Protein AF-A0A1L7CRT0-F1 (afdb_monomer)

Mean predicted aligned error: 9.66 Å

Organism: NCBI:txid1437875

InterPro domains:
  IPR012867 Domain of unknown function DUF1648 [PF07853] (14-55)
  IPR043831 Domain of unknown function DUF5808 [PF19124] (164-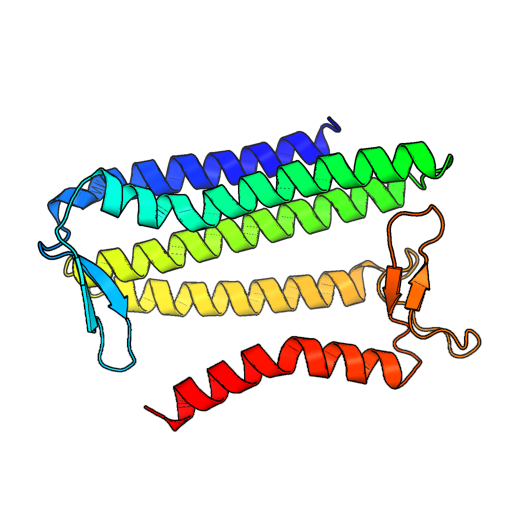187)

Foldseek 3Di:
DPPLLVVLLVLLVVLLVVLLVVQVVCLVLADAQHADDAAPVGGDHTDGRDSCVSSCSLNPLSVVLSVVLVVVVVVLVVQLVVLVFAPVVLLSVVNNLVSVLSSLVSNLSSQLSVLSRVVSSVNPCSVVSNVVSVVVNVVSVVVSVVCLVPVCPPQCQAAADPPDPDQWDAGDGRSGIHGHPVDVVVVVVVCVVCVVVVVVVCCSVPVD

Sequence (208 aa):
MTRAAAGWLAATALVLVATVAFAASYYAAVPDPMPVHWGAGGPDGFQRKTPAGFLGLHALAPGILLVVQAGGAALIRVQARAAGSLDERAHRLYQRALGSFMTGVSLVCALFVHGLSRTAAGDDAALWRVLSSGWFFAAGLVVLLAWLALGFRGTGVVYFDRGDERVLVEHRGGTGVTLNFARPGAWGILAALLAPAALVTLLAVFAG

Solvent-accessible surface area (backbone atoms only — not comparable to full-atom values): 11285 Å² total; per-residue (Å²): 132,54,71,65,56,52,49,34,52,50,50,24,50,48,48,31,52,50,41,35,54,54,50,62,75,49,53,86,55,42,48,77,62,26,71,80,36,73,53,92,94,40,75,75,34,72,41,80,67,43,72,65,61,55,45,44,64,49,30,45,59,25,48,52,49,44,51,52,50,54,50,50,59,49,51,54,51,54,49,41,63,73,58,78,44,61,47,62,66,62,50,51,52,50,53,43,52,54,36,50,47,52,33,50,53,28,50,40,54,39,51,36,53,49,17,55,53,34,38,64,38,71,34,84,69,20,55,60,51,26,55,49,40,52,50,52,44,54,51,51,48,49,50,47,52,47,40,54,58,61,74,24,85,87,76,50,63,56,28,72,43,86,86,55,86,56,41,71,40,73,40,86,41,65,80,48,73,28,44,17,65,59,35,71,65,27,55,51,54,52,49,62,69,46,43,62,62,52,49,53,49,51,48,61,69,73,74,104

pLDDT: mean 77.49, std 14.88, range [40.72, 98.06]

Radius of gyration: 20.4 Å; Cα contacts (8 Å, |Δi|>4): 214; chains: 1; bounding box: 47×36×50 Å

Structure (mmCIF, N/CA/C/O backbone):
data_AF-A0A1L7CRT0-F1
#
_entry.id   AF-A0A1L7CRT0-F1
#
loop_
_atom_site.group_PDB
_atom_site.id
_atom_site.type_symbol
_atom_site.label_atom_id
_atom_site.label_alt_id
_atom_site.label_comp_id
_atom_site.label_asym_id
_atom_site.label_entity_id
_atom_site.label_seq_id
_atom_site.pdbx_PDB_ins_code
_atom_site.Cartn_x
_atom_site.Cartn_y
_atom_site.Cartn_z
_atom_site.occupancy
_atom_site.B_iso_or_equiv
_atom_site.auth_seq_id
_atom_site.auth_comp_id
_atom_site.auth_asym_id
_atom_site.auth_atom_id
_atom_site.pdbx_PDB_model_num
ATOM 1 N N . MET A 1 1 ? -0.901 16.371 17.053 1.00 57.28 1 MET A N 1
ATOM 2 C CA . MET A 1 1 ? -0.832 14.919 16.751 1.00 57.28 1 MET A CA 1
ATOM 3 C C . MET A 1 1 ? -0.335 14.155 17.971 1.00 57.28 1 MET A C 1
ATOM 5 O O . MET A 1 1 ? 0.418 14.713 18.752 1.00 57.28 1 MET A O 1
ATOM 9 N N . THR A 1 2 ? -0.762 12.906 18.170 1.00 68.19 2 THR A N 1
ATOM 10 C CA . THR A 1 2 ? -0.181 12.011 19.180 1.00 68.19 2 THR A CA 1
ATOM 11 C C . THR A 1 2 ? 1.193 11.595 18.668 1.00 68.19 2 THR A C 1
ATOM 13 O O . THR A 1 2 ? 1.347 11.375 17.466 1.00 68.19 2 THR A O 1
ATOM 16 N N . ARG A 1 3 ? 2.190 11.458 19.552 1.00 74.94 3 ARG A N 1
ATOM 17 C CA . ARG A 1 3 ? 3.539 11.005 19.153 1.00 74.94 3 ARG A CA 1
ATOM 18 C C . ARG A 1 3 ? 3.501 9.679 18.383 1.00 74.94 3 ARG A C 1
ATOM 20 O O . ARG A 1 3 ? 4.238 9.504 17.426 1.00 74.94 3 ARG A O 1
ATOM 27 N N . ALA A 1 4 ? 2.577 8.789 18.753 1.00 70.81 4 ALA A N 1
ATOM 28 C CA . ALA A 1 4 ? 2.350 7.529 18.051 1.00 70.81 4 ALA A CA 1
ATOM 29 C C . ALA A 1 4 ? 1.897 7.721 16.591 1.00 70.81 4 ALA A C 1
ATOM 31 O O . ALA A 1 4 ? 2.429 7.044 15.723 1.00 70.81 4 ALA A O 1
ATOM 32 N N . ALA A 1 5 ? 0.979 8.660 16.320 1.00 75.50 5 ALA A N 1
ATOM 33 C CA . ALA A 1 5 ? 0.511 8.933 14.959 1.00 75.50 5 ALA A CA 1
ATOM 34 C C . ALA A 1 5 ? 1.580 9.606 14.098 1.00 75.50 5 ALA A C 1
ATOM 36 O O . ALA A 1 5 ? 1.740 9.285 12.928 1.00 75.50 5 ALA A O 1
ATOM 37 N N . ALA A 1 6 ? 2.359 10.505 14.702 1.00 85.81 6 ALA A N 1
ATOM 38 C CA . ALA A 1 6 ? 3.514 11.094 14.037 1.00 85.81 6 ALA A CA 1
ATOM 39 C C . ALA A 1 6 ? 4.547 10.029 13.637 1.00 85.81 6 ALA A C 1
ATOM 41 O O . ALA A 1 6 ? 5.092 10.103 12.544 1.00 85.81 6 ALA A O 1
ATOM 42 N N . GLY A 1 7 ? 4.772 9.025 14.492 1.00 88.38 7 GLY A N 1
ATOM 43 C CA . GLY A 1 7 ? 5.745 7.964 14.246 1.00 88.38 7 GLY A CA 1
ATOM 44 C C . GLY A 1 7 ? 5.448 7.134 12.997 1.00 88.38 7 GLY A C 1
ATOM 45 O O . GLY A 1 7 ? 6.318 6.999 12.143 1.00 88.38 7 GLY A O 1
ATOM 46 N N . TRP A 1 8 ? 4.230 6.605 12.850 1.00 88.19 8 TRP A N 1
ATOM 47 C CA . TRP A 1 8 ? 3.903 5.782 11.679 1.00 88.19 8 TRP A CA 1
ATOM 48 C C . TRP A 1 8 ? 3.668 6.607 10.401 1.00 88.19 8 TRP A C 1
ATOM 50 O O . TRP A 1 8 ? 3.978 6.129 9.310 1.00 88.19 8 TRP A O 1
ATOM 60 N N . LEU A 1 9 ? 3.236 7.874 10.507 1.00 92.62 9 LEU A N 1
ATOM 61 C CA . LEU A 1 9 ? 3.223 8.794 9.358 1.00 92.62 9 LEU A CA 1
ATOM 62 C C . LEU A 1 9 ? 4.639 9.058 8.858 1.00 92.62 9 LEU A C 1
ATOM 64 O O . LEU A 1 9 ? 4.891 8.972 7.660 1.00 92.62 9 LEU A O 1
ATOM 68 N N . ALA A 1 10 ? 5.568 9.334 9.776 1.00 95.00 10 ALA A N 1
ATOM 69 C CA . ALA A 1 10 ? 6.972 9.512 9.442 1.00 95.00 10 ALA A CA 1
ATOM 70 C C . ALA A 1 10 ? 7.566 8.232 8.840 1.00 95.00 10 ALA A C 1
ATOM 72 O O . ALA A 1 10 ? 8.298 8.314 7.861 1.00 95.00 10 ALA A O 1
ATOM 73 N N . ALA A 1 11 ? 7.208 7.056 9.363 1.00 94.38 11 ALA A N 1
ATOM 74 C CA . ALA A 1 11 ? 7.642 5.782 8.799 1.00 94.38 11 ALA A CA 1
ATOM 75 C C . ALA A 1 11 ? 7.123 5.581 7.365 1.00 94.38 11 ALA A C 1
ATOM 77 O O . ALA A 1 11 ? 7.900 5.244 6.479 1.00 94.38 11 ALA A O 1
ATOM 78 N N . THR A 1 12 ? 5.841 5.852 7.100 1.00 94.94 12 THR A N 1
ATOM 79 C CA . THR A 1 12 ? 5.290 5.763 5.735 1.00 94.94 12 THR A CA 1
ATOM 80 C C . THR A 1 12 ? 5.915 6.807 4.805 1.00 94.94 12 THR A C 1
ATOM 82 O O . THR A 1 12 ? 6.232 6.495 3.661 1.00 94.94 12 THR A O 1
ATOM 85 N N . ALA A 1 13 ? 6.146 8.031 5.285 1.00 97.00 13 ALA A N 1
ATOM 86 C CA . ALA A 1 13 ? 6.837 9.066 4.520 1.00 97.00 13 ALA A CA 1
ATOM 87 C C . ALA A 1 13 ? 8.292 8.674 4.213 1.00 97.00 13 ALA A C 1
ATOM 89 O O . ALA A 1 13 ? 8.780 8.928 3.116 1.00 97.00 13 ALA A O 1
ATOM 90 N N . LEU A 1 14 ? 8.972 8.003 5.145 1.00 97.38 14 LEU A N 1
ATOM 91 C CA . LEU A 1 14 ? 10.304 7.457 4.915 1.00 97.38 14 LEU A CA 1
ATOM 92 C C . LEU A 1 14 ? 10.273 6.349 3.860 1.00 97.38 14 LEU A C 1
ATOM 94 O O . LEU A 1 14 ? 11.127 6.353 2.982 1.00 97.38 14 LEU A O 1
ATOM 98 N N . VAL A 1 15 ? 9.279 5.450 3.895 1.00 95.81 15 VAL A N 1
ATOM 99 C CA . VAL A 1 15 ? 9.073 4.447 2.834 1.00 95.81 15 VAL A CA 1
ATOM 100 C C . VAL A 1 15 ? 8.879 5.137 1.484 1.00 95.81 15 VAL A C 1
ATOM 102 O O . VAL A 1 15 ? 9.540 4.749 0.528 1.00 95.81 15 VAL A O 1
ATOM 105 N N . LEU A 1 16 ? 8.049 6.186 1.414 1.00 97.19 16 LEU A N 1
ATOM 106 C CA . LEU A 1 16 ? 7.830 6.981 0.200 1.00 97.19 16 LEU A CA 1
ATOM 107 C C . LEU A 1 16 ? 9.141 7.575 -0.344 1.00 97.19 16 LEU A C 1
ATOM 109 O O . LEU A 1 16 ? 9.467 7.410 -1.517 1.00 97.19 16 LEU A O 1
ATOM 113 N N . VAL A 1 17 ? 9.912 8.256 0.504 1.00 98.06 17 VAL A N 1
ATOM 114 C CA . VAL A 1 17 ? 11.182 8.870 0.092 1.00 98.06 17 VAL A CA 1
ATOM 115 C C . VAL A 1 17 ? 12.190 7.801 -0.330 1.00 98.06 17 VAL A C 1
ATOM 117 O O . VAL A 1 17 ? 12.826 7.938 -1.373 1.00 98.06 17 VAL A O 1
ATOM 120 N N . ALA A 1 18 ? 12.305 6.719 0.441 1.00 97.06 18 ALA A N 1
ATOM 121 C CA . ALA A 1 18 ? 13.226 5.626 0.159 1.00 97.06 18 ALA A CA 1
ATOM 122 C C . ALA A 1 18 ? 12.881 4.905 -1.149 1.00 97.06 18 ALA A C 1
ATOM 124 O O . ALA A 1 18 ? 13.786 4.635 -1.934 1.00 97.06 18 ALA A O 1
ATOM 125 N N . THR A 1 19 ? 11.598 4.641 -1.427 1.00 95.50 19 THR A N 1
ATOM 126 C CA . THR A 1 19 ? 11.187 3.998 -2.685 1.00 95.50 19 THR A CA 1
ATOM 127 C C . THR A 1 19 ? 11.480 4.888 -3.887 1.00 95.50 19 THR A C 1
ATOM 129 O O . THR A 1 19 ? 12.021 4.411 -4.879 1.00 95.50 19 THR A O 1
ATOM 132 N N . VAL A 1 20 ? 11.228 6.198 -3.795 1.00 97.75 20 VAL A N 1
ATOM 133 C CA . VAL A 1 20 ? 11.499 7.131 -4.897 1.00 97.75 20 VAL A CA 1
ATOM 134 C C . VAL A 1 20 ? 13.003 7.260 -5.137 1.00 97.75 20 VAL A C 1
ATOM 136 O O . VAL A 1 20 ? 13.449 7.193 -6.282 1.00 97.75 20 VAL A O 1
ATOM 139 N N . ALA A 1 21 ? 13.796 7.389 -4.072 1.00 97.62 21 ALA A N 1
ATOM 140 C CA . ALA A 1 21 ? 15.252 7.450 -4.170 1.00 97.62 21 ALA A CA 1
ATOM 141 C C . ALA A 1 21 ? 15.839 6.151 -4.747 1.00 97.62 21 ALA A C 1
ATOM 143 O O . ALA A 1 21 ? 16.691 6.191 -5.636 1.00 97.62 21 ALA A O 1
ATOM 144 N N . PHE A 1 22 ? 15.349 4.996 -4.290 1.00 95.44 22 PHE A N 1
ATOM 145 C CA . PHE A 1 22 ? 15.775 3.705 -4.812 1.00 95.44 22 PHE A CA 1
ATOM 146 C C . PHE A 1 22 ? 15.374 3.537 -6.280 1.00 95.44 22 PHE A C 1
ATOM 148 O O . PHE A 1 22 ? 16.217 3.158 -7.087 1.00 95.44 22 PHE A O 1
ATOM 155 N N . ALA A 1 23 ? 14.150 3.904 -6.667 1.00 95.69 23 ALA A N 1
ATOM 156 C CA . ALA A 1 23 ? 13.721 3.907 -8.065 1.00 95.69 23 ALA A CA 1
ATOM 157 C C . ALA A 1 23 ? 14.663 4.747 -8.942 1.00 95.69 23 ALA A C 1
ATOM 159 O O . ALA A 1 23 ? 15.161 4.273 -9.965 1.00 95.69 23 ALA A O 1
ATOM 160 N N . ALA A 1 24 ? 14.974 5.973 -8.513 1.00 97.19 24 ALA A N 1
ATOM 161 C CA . ALA A 1 24 ? 15.862 6.871 -9.246 1.00 97.19 24 ALA A CA 1
ATOM 162 C C . ALA A 1 24 ? 17.249 6.254 -9.516 1.00 97.19 24 ALA A C 1
ATOM 164 O O . ALA A 1 24 ? 17.820 6.492 -10.580 1.00 97.19 24 ALA A O 1
ATOM 165 N N . SER A 1 25 ? 17.759 5.416 -8.605 1.00 95.81 25 SER A N 1
ATOM 166 C CA . SER A 1 25 ? 19.085 4.790 -8.729 1.00 95.81 25 SER A CA 1
ATOM 167 C C . SER A 1 25 ? 19.223 3.797 -9.890 1.00 95.81 25 SER A C 1
ATOM 169 O O . SER A 1 25 ? 20.336 3.576 -10.360 1.00 95.81 25 SER A O 1
ATOM 171 N N . TYR A 1 26 ? 18.119 3.221 -10.382 1.00 93.94 26 TYR A N 1
ATOM 172 C CA . TYR A 1 26 ? 18.138 2.264 -11.498 1.00 93.94 26 TYR A CA 1
ATOM 173 C C . TYR A 1 26 ? 17.286 2.697 -12.697 1.00 93.94 26 TYR A C 1
ATOM 175 O O . TYR A 1 26 ? 17.113 1.922 -13.636 1.00 93.94 26 TYR A O 1
ATOM 183 N N . TYR A 1 27 ? 16.800 3.942 -12.719 1.00 95.50 27 TYR A N 1
ATOM 184 C CA . TYR A 1 27 ? 15.977 4.481 -13.808 1.00 95.50 27 TYR A CA 1
ATOM 185 C C . TYR A 1 27 ? 16.600 4.285 -15.203 1.00 95.50 27 TYR A C 1
ATOM 187 O O . TYR A 1 27 ? 15.901 3.960 -16.164 1.00 95.50 27 TYR A O 1
ATOM 195 N N . ALA A 1 28 ? 17.922 4.440 -15.319 1.00 95.19 28 ALA A N 1
ATOM 196 C CA . ALA A 1 28 ? 18.635 4.286 -16.586 1.00 95.19 28 ALA A CA 1
ATOM 197 C C . ALA A 1 28 ? 18.540 2.863 -17.169 1.00 95.19 28 ALA A C 1
ATOM 199 O O . ALA A 1 28 ? 18.522 2.717 -18.388 1.00 95.19 28 ALA A O 1
ATOM 200 N N . ALA A 1 29 ? 18.434 1.841 -16.314 1.00 93.06 29 ALA A N 1
ATOM 201 C CA . ALA A 1 29 ? 18.394 0.436 -16.716 1.00 93.06 29 ALA A CA 1
ATOM 202 C C . ALA A 1 29 ? 17.008 -0.024 -17.202 1.00 93.06 29 ALA A C 1
ATOM 204 O O . ALA A 1 29 ? 16.884 -1.096 -17.784 1.00 93.06 29 ALA A O 1
ATOM 205 N N . VAL A 1 30 ? 15.958 0.764 -16.961 1.00 92.38 30 VAL A N 1
ATOM 206 C CA . VAL A 1 30 ? 14.592 0.423 -17.378 1.00 92.38 30 VAL A CA 1
ATOM 207 C C . VAL A 1 30 ? 14.441 0.669 -18.887 1.00 92.38 30 VAL A C 1
ATOM 209 O O . VAL A 1 30 ? 14.875 1.723 -19.364 1.00 92.38 30 VAL A O 1
ATOM 212 N N . PRO A 1 31 ? 13.831 -0.246 -19.659 1.00 93.44 31 PRO A N 1
ATOM 213 C CA . PRO A 1 31 ? 13.653 -0.086 -21.103 1.00 93.44 31 PRO A CA 1
ATOM 214 C C . PRO A 1 31 ? 12.709 1.073 -21.461 1.00 93.44 31 PRO A C 1
ATOM 216 O O . PRO A 1 31 ? 11.909 1.524 -20.642 1.00 93.44 31 PRO A O 1
ATOM 219 N N . ASP A 1 32 ? 12.818 1.565 -22.696 1.00 95.69 32 ASP A N 1
ATOM 220 C CA . ASP A 1 32 ? 11.848 2.474 -23.318 1.00 95.69 32 ASP A CA 1
ATOM 221 C C . ASP A 1 32 ? 11.261 1.782 -24.565 1.00 95.69 32 ASP A C 1
ATOM 223 O O . ASP A 1 32 ? 12.039 1.453 -25.465 1.00 95.69 32 ASP A O 1
ATOM 227 N N . PRO A 1 33 ? 9.941 1.515 -24.632 1.00 95.50 33 PRO A N 1
ATOM 228 C CA . PRO A 1 33 ? 8.916 1.868 -23.649 1.00 95.50 33 PRO A CA 1
ATOM 229 C C . PRO A 1 33 ? 9.014 1.044 -22.358 1.00 95.50 33 PRO A C 1
ATOM 231 O O . PRO A 1 33 ? 9.413 -0.121 -22.365 1.00 95.50 33 PRO A O 1
ATOM 234 N N . MET A 1 34 ? 8.635 1.658 -21.236 1.00 94.44 34 MET A N 1
ATOM 235 C CA . MET A 1 34 ? 8.637 0.993 -19.935 1.00 94.44 34 MET A CA 1
ATOM 236 C C . MET A 1 34 ? 7.302 0.287 -19.678 1.00 94.44 34 MET A C 1
ATOM 238 O O . MET A 1 34 ? 6.246 0.852 -19.991 1.00 94.44 34 MET A O 1
ATOM 242 N N . PRO A 1 35 ? 7.316 -0.917 -19.086 1.00 91.31 35 PRO A N 1
ATOM 243 C CA . PRO A 1 35 ? 6.090 -1.609 -18.727 1.00 91.31 35 PRO A CA 1
ATOM 244 C C . PRO A 1 35 ? 5.382 -0.932 -17.550 1.00 91.31 35 PRO A C 1
ATOM 246 O O . PRO A 1 35 ? 6.009 -0.376 -16.647 1.00 91.31 35 PRO A O 1
ATOM 249 N N . VAL A 1 36 ? 4.054 -0.984 -17.579 1.00 89.62 36 VAL A N 1
ATOM 250 C CA . VAL A 1 36 ? 3.147 -0.446 -16.549 1.00 89.62 36 VAL A CA 1
ATOM 251 C C . VAL A 1 36 ? 2.049 -1.420 -16.155 1.00 89.62 36 VAL A C 1
ATOM 253 O O . VAL A 1 36 ? 1.385 -1.209 -15.142 1.00 89.62 36 VAL A O 1
ATOM 256 N N . HIS A 1 37 ? 1.862 -2.474 -16.944 1.00 84.31 37 HIS A N 1
ATOM 257 C CA . HIS A 1 37 ? 0.920 -3.545 -16.682 1.00 84.31 37 HIS A CA 1
ATOM 258 C C . HIS A 1 37 ? 1.606 -4.889 -16.936 1.00 84.31 37 HIS A C 1
ATOM 260 O O . HIS A 1 37 ? 2.478 -4.998 -17.804 1.00 84.31 37 HIS A O 1
ATOM 266 N N . TRP A 1 38 ? 1.236 -5.876 -16.126 1.00 82.50 38 TRP A N 1
ATOM 267 C CA . TRP A 1 38 ? 1.773 -7.228 -16.170 1.00 82.50 38 TRP A CA 1
ATOM 268 C C . TRP A 1 38 ? 0.610 -8.216 -16.144 1.00 82.50 38 TRP A C 1
ATOM 270 O O . TRP A 1 38 ? -0.130 -8.275 -15.160 1.00 82.50 38 TRP A O 1
ATOM 280 N N . GLY A 1 39 ? 0.475 -8.987 -17.219 1.00 74.38 39 GLY A N 1
ATOM 281 C CA . GLY A 1 39 ? -0.426 -10.129 -17.322 1.00 74.38 39 GLY A CA 1
ATOM 282 C C . GLY A 1 39 ? 0.283 -11.447 -16.995 1.00 74.38 39 GLY A C 1
ATOM 283 O O . GLY A 1 39 ? 1.468 -11.479 -16.656 1.00 74.38 39 GLY A O 1
ATOM 284 N N . ALA A 1 40 ? -0.430 -12.567 -17.130 1.00 74.00 40 ALA A N 1
ATOM 285 C CA . ALA A 1 40 ? 0.114 -13.902 -16.847 1.00 74.00 40 ALA A CA 1
ATOM 286 C C . ALA A 1 40 ? 1.315 -14.276 -17.744 1.00 74.00 40 ALA A C 1
ATOM 288 O O . ALA A 1 40 ? 2.223 -14.975 -17.306 1.00 74.00 40 ALA A O 1
ATOM 289 N N . GLY A 1 41 ? 1.346 -13.767 -18.981 1.00 76.31 41 GLY A N 1
ATOM 290 C CA . GLY A 1 41 ? 2.442 -13.972 -19.936 1.00 76.31 41 GLY A CA 1
ATOM 291 C C . GLY A 1 41 ? 3.624 -13.006 -19.783 1.00 76.31 41 GLY A C 1
ATOM 292 O O . GLY A 1 41 ? 4.529 -13.032 -20.614 1.00 76.31 41 GLY A O 1
ATOM 293 N N . GLY A 1 42 ? 3.620 -12.142 -18.762 1.00 78.62 42 GLY A N 1
ATOM 294 C CA . GLY A 1 42 ? 4.616 -11.086 -18.578 1.00 78.62 42 GLY A CA 1
ATOM 295 C C . GLY A 1 42 ? 4.066 -9.683 -18.867 1.00 78.62 42 GLY A C 1
ATOM 296 O O . GLY A 1 42 ? 2.853 -9.470 -18.818 1.00 78.62 42 GLY A O 1
ATOM 297 N N . PRO A 1 43 ? 4.942 -8.693 -19.115 1.00 84.69 43 PRO A N 1
ATOM 298 C CA . PRO A 1 43 ? 4.513 -7.322 -19.364 1.00 84.69 43 PRO A CA 1
ATOM 299 C C . PRO A 1 43 ? 3.708 -7.210 -20.667 1.00 84.69 43 PRO A C 1
ATOM 301 O O . PRO A 1 43 ? 4.199 -7.572 -21.734 1.00 84.69 43 PRO A O 1
ATOM 304 N N . ASP A 1 44 ? 2.490 -6.683 -20.581 1.00 85.94 44 ASP A N 1
ATOM 305 C CA . ASP A 1 44 ? 1.518 -6.582 -21.684 1.00 85.94 44 ASP A CA 1
ATOM 306 C C . ASP A 1 44 ? 0.968 -5.153 -21.877 1.00 85.94 44 ASP A C 1
ATOM 308 O O . ASP A 1 44 ? 0.278 -4.878 -22.858 1.00 85.94 44 ASP A O 1
ATOM 312 N N . GLY A 1 45 ? 1.320 -4.214 -20.991 1.00 90.06 45 GLY A N 1
ATOM 313 C CA . GLY A 1 45 ? 1.016 -2.790 -21.133 1.00 90.06 45 GLY A CA 1
ATOM 314 C C . GLY A 1 45 ? 2.258 -1.925 -20.962 1.00 90.06 45 GLY A C 1
ATOM 315 O O . GLY A 1 45 ? 3.004 -2.069 -19.991 1.00 90.06 45 GLY A O 1
ATOM 316 N N . PHE A 1 46 ? 2.461 -0.993 -21.894 1.00 94.94 46 PHE A N 1
ATOM 317 C CA . PHE A 1 46 ? 3.678 -0.191 -22.007 1.00 94.94 46 PHE A CA 1
ATOM 318 C C . PHE A 1 46 ? 3.364 1.296 -22.169 1.00 94.94 46 PHE A C 1
ATOM 320 O O . PHE A 1 46 ? 2.357 1.674 -22.767 1.00 94.94 46 PHE A O 1
ATOM 327 N N . GLN A 1 47 ? 4.260 2.150 -21.678 1.00 94.94 47 GLN A N 1
ATOM 328 C CA . GLN A 1 47 ? 4.219 3.593 -21.910 1.00 94.94 47 GLN A CA 1
ATOM 329 C C . GLN A 1 47 ? 5.614 4.148 -22.208 1.00 94.94 47 GLN A C 1
ATOM 331 O O . GLN A 1 47 ? 6.625 3.551 -21.841 1.00 94.94 47 GLN A O 1
ATOM 336 N N . ARG A 1 48 ? 5.681 5.339 -22.813 1.00 97.12 48 ARG A N 1
ATOM 337 C CA . ARG A 1 48 ? 6.948 6.061 -23.006 1.00 97.12 48 ARG A CA 1
ATOM 338 C C . ARG A 1 48 ? 7.661 6.274 -21.667 1.00 97.12 48 ARG A C 1
ATOM 340 O O . ARG A 1 48 ? 7.060 6.798 -20.722 1.00 97.12 48 ARG A O 1
ATOM 347 N N . LYS A 1 49 ? 8.952 5.940 -21.599 1.00 96.00 49 LYS A N 1
ATOM 348 C CA . LYS A 1 49 ? 9.762 6.138 -20.394 1.00 96.00 49 LYS A CA 1
ATOM 349 C C . LYS A 1 49 ? 9.975 7.629 -20.135 1.00 96.00 49 LYS A C 1
ATOM 351 O O . LYS A 1 49 ? 10.506 8.365 -20.961 1.00 96.00 49 LYS A O 1
ATOM 356 N N . THR A 1 50 ? 9.559 8.085 -18.959 1.00 97.56 50 THR A N 1
ATOM 357 C CA . THR A 1 50 ? 9.817 9.449 -18.477 1.00 97.56 50 THR A CA 1
ATOM 358 C C . THR A 1 50 ? 10.153 9.409 -16.988 1.00 97.56 50 THR A C 1
ATOM 360 O O . THR A 1 50 ? 9.624 8.541 -16.285 1.00 97.56 50 THR A O 1
ATOM 363 N N . PRO A 1 51 ? 10.963 10.351 -16.462 1.00 97.31 51 PRO A N 1
ATOM 364 C CA . PRO A 1 51 ? 11.266 10.381 -15.032 1.00 97.31 51 PRO A CA 1
ATOM 365 C C . PRO A 1 51 ? 9.996 10.531 -14.189 1.00 97.31 51 PRO A C 1
ATOM 367 O O . PRO A 1 51 ? 9.813 9.816 -13.210 1.00 97.31 51 PRO A O 1
ATOM 370 N N . ALA A 1 52 ? 9.079 11.407 -14.613 1.00 96.12 52 ALA A N 1
ATOM 371 C CA . ALA A 1 52 ? 7.821 11.647 -13.913 1.00 96.12 52 ALA A CA 1
ATOM 372 C C . ALA A 1 52 ? 6.924 10.401 -13.876 1.00 96.12 52 ALA A C 1
ATOM 374 O O . ALA A 1 52 ? 6.445 10.033 -12.808 1.00 96.12 52 ALA A O 1
ATOM 375 N N . GLY A 1 53 ? 6.731 9.721 -15.013 1.00 94.50 53 GLY A N 1
ATOM 376 C CA . GLY A 1 53 ? 5.913 8.507 -15.063 1.00 94.50 53 GLY A CA 1
ATOM 377 C C . GLY A 1 53 ? 6.513 7.369 -14.237 1.00 94.50 53 GLY A C 1
ATOM 378 O O . GLY A 1 53 ? 5.800 6.683 -13.511 1.00 94.50 53 GLY A O 1
ATOM 379 N N . PHE A 1 54 ? 7.835 7.202 -14.299 1.00 95.94 54 PHE A N 1
ATOM 380 C CA . PHE A 1 54 ? 8.524 6.127 -13.599 1.00 95.94 54 PHE A CA 1
ATOM 381 C C . PHE A 1 54 ? 8.562 6.346 -12.082 1.00 95.94 54 PHE A C 1
ATOM 383 O O . PHE A 1 54 ? 8.192 5.455 -11.318 1.00 95.94 54 PHE A O 1
ATOM 390 N N . LEU A 1 55 ? 8.966 7.535 -11.628 1.00 96.69 55 LEU A N 1
ATOM 391 C CA . LEU A 1 55 ? 8.976 7.862 -10.200 1.00 96.69 55 LEU A CA 1
ATOM 392 C C . LEU A 1 55 ? 7.551 7.942 -9.642 1.00 96.69 55 LEU A C 1
ATOM 394 O O . LEU A 1 55 ? 7.315 7.510 -8.517 1.00 96.69 55 LEU A O 1
ATOM 398 N N . GLY A 1 56 ? 6.594 8.427 -10.440 1.00 94.06 56 GLY A N 1
ATOM 399 C CA . GLY A 1 56 ? 5.175 8.454 -10.091 1.00 94.06 56 GLY A CA 1
ATOM 400 C C . GLY A 1 56 ? 4.609 7.061 -9.822 1.00 94.06 56 GLY A C 1
ATOM 401 O O . GLY A 1 56 ? 3.933 6.873 -8.814 1.00 94.06 56 GLY A O 1
ATOM 402 N N . LEU A 1 57 ? 4.951 6.070 -10.653 1.00 92.31 57 LEU A N 1
ATOM 403 C CA . LEU A 1 57 ? 4.557 4.672 -10.442 1.00 92.31 57 LEU A CA 1
ATOM 404 C C . LEU A 1 57 ? 5.032 4.134 -9.079 1.00 92.31 57 LEU A C 1
ATOM 406 O O . LEU A 1 57 ? 4.268 3.474 -8.379 1.00 92.31 57 LEU A O 1
ATOM 410 N N . HIS A 1 58 ? 6.261 4.463 -8.673 1.00 94.44 58 HIS A N 1
ATOM 411 C CA . HIS A 1 58 ? 6.835 4.032 -7.390 1.00 94.44 58 HIS A CA 1
ATOM 412 C C . HIS A 1 58 ? 6.288 4.829 -6.197 1.00 94.44 58 HIS A C 1
ATOM 414 O O . HIS A 1 58 ? 6.120 4.292 -5.105 1.00 94.44 58 HIS A O 1
ATOM 420 N N . ALA A 1 59 ? 5.964 6.106 -6.401 1.00 96.31 59 ALA A N 1
ATOM 421 C CA . ALA A 1 59 ? 5.401 6.968 -5.369 1.00 96.31 59 ALA A CA 1
ATOM 422 C C . ALA A 1 59 ? 3.913 6.693 -5.091 1.00 96.31 59 ALA A C 1
ATOM 424 O O . ALA A 1 59 ? 3.433 7.021 -4.006 1.00 96.31 59 ALA A O 1
ATOM 425 N N . LEU A 1 60 ? 3.177 6.117 -6.049 1.00 91.06 60 LEU A N 1
ATOM 426 C CA . LEU A 1 60 ? 1.714 6.059 -6.026 1.00 91.06 60 LEU A CA 1
ATOM 427 C C . LEU A 1 60 ? 1.157 5.359 -4.779 1.00 91.06 60 LEU A C 1
ATOM 429 O O . LEU A 1 60 ? 0.421 5.971 -4.007 1.00 91.06 60 LEU A O 1
ATOM 433 N N . ALA A 1 61 ? 1.517 4.093 -4.560 1.00 89.69 61 ALA A N 1
ATOM 434 C CA . ALA A 1 61 ? 1.010 3.313 -3.430 1.00 89.69 61 ALA A CA 1
ATOM 435 C C . ALA A 1 61 ? 1.388 3.915 -2.058 1.00 89.69 61 ALA A C 1
ATOM 437 O O . ALA A 1 61 ? 0.480 4.195 -1.268 1.00 89.69 61 ALA A O 1
ATOM 438 N N . PRO A 1 62 ? 2.674 4.185 -1.750 1.00 93.50 62 PRO A N 1
ATOM 439 C CA . PRO A 1 62 ? 3.044 4.806 -0.479 1.00 93.50 62 PRO A CA 1
ATOM 440 C C . PRO A 1 62 ? 2.465 6.215 -0.310 1.00 93.50 62 PRO A C 1
ATOM 442 O O . PRO A 1 62 ? 2.100 6.588 0.804 1.00 93.50 62 PRO A O 1
ATOM 445 N N . GLY A 1 63 ? 2.329 6.984 -1.394 1.00 94.31 63 GLY A N 1
ATOM 446 C CA . GLY A 1 63 ? 1.724 8.315 -1.383 1.00 94.31 63 GLY A CA 1
ATOM 447 C C . GLY A 1 63 ? 0.236 8.282 -1.030 1.00 94.31 63 GLY A C 1
ATOM 448 O O . GLY A 1 63 ? -0.190 8.988 -0.115 1.00 94.31 63 GLY A O 1
ATOM 449 N N . ILE A 1 64 ? -0.546 7.416 -1.685 1.00 92.56 64 ILE A N 1
ATOM 450 C CA . ILE A 1 64 ? -1.968 7.212 -1.363 1.00 92.56 64 ILE A CA 1
ATOM 451 C C . ILE A 1 64 ? -2.115 6.769 0.092 1.00 92.56 64 ILE A C 1
ATOM 453 O O . ILE A 1 64 ? -2.909 7.345 0.834 1.00 92.56 64 ILE A O 1
ATOM 457 N N . LEU A 1 65 ? -1.329 5.784 0.533 1.00 92.38 65 LEU A N 1
ATOM 458 C CA . LEU A 1 65 ? -1.408 5.278 1.902 1.00 92.38 65 LEU A CA 1
ATOM 459 C C . LEU A 1 65 ? -1.006 6.335 2.933 1.00 92.38 65 LEU A C 1
ATOM 461 O O . LEU A 1 65 ? -1.602 6.385 4.006 1.00 92.38 65 LEU A O 1
ATOM 465 N N . LEU A 1 66 ? -0.038 7.204 2.639 1.00 93.31 66 LEU A N 1
ATOM 466 C CA . LEU A 1 66 ? 0.316 8.320 3.517 1.00 93.31 66 LEU A CA 1
ATOM 467 C C . LEU A 1 66 ? -0.861 9.293 3.683 1.00 93.31 66 LEU A C 1
ATOM 469 O O . LEU A 1 66 ? -1.191 9.669 4.810 1.00 93.31 66 LEU A O 1
ATOM 473 N N . VAL A 1 67 ? -1.525 9.656 2.580 1.00 92.81 67 VAL A N 1
ATOM 474 C CA . VAL A 1 67 ? -2.700 10.544 2.588 1.00 92.81 67 VAL A CA 1
ATOM 475 C C . VAL A 1 67 ? -3.870 9.904 3.332 1.00 92.81 67 VAL A C 1
ATOM 477 O O . VAL A 1 67 ? -4.453 10.536 4.213 1.00 92.81 67 VAL A O 1
ATOM 480 N N . VAL A 1 68 ? -4.188 8.641 3.031 1.00 89.81 68 VAL A N 1
ATOM 481 C CA . VAL A 1 68 ? -5.273 7.898 3.688 1.00 89.81 68 VAL A CA 1
ATOM 482 C C . VAL A 1 68 ? -5.027 7.802 5.186 1.00 89.81 68 VAL A C 1
ATOM 484 O O . VAL A 1 68 ? -5.932 8.079 5.972 1.00 89.81 68 VAL A 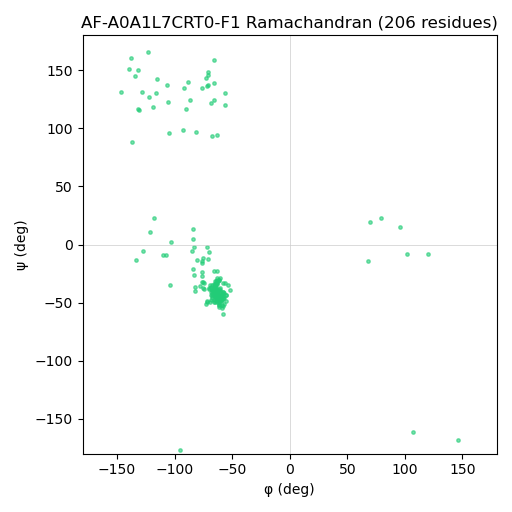O 1
ATOM 487 N N . GLN A 1 69 ? -3.808 7.465 5.611 1.00 89.56 69 GLN A N 1
ATOM 488 C CA . GLN A 1 69 ? -3.525 7.370 7.035 1.00 89.56 69 GLN A CA 1
ATOM 489 C C . GLN A 1 69 ? -3.580 8.741 7.732 1.00 89.56 69 GLN A C 1
ATOM 491 O O . GLN A 1 69 ? -4.107 8.843 8.842 1.00 89.56 69 GLN A O 1
ATOM 496 N N . ALA A 1 70 ? -3.089 9.812 7.096 1.00 89.69 70 ALA A N 1
ATOM 497 C CA . ALA A 1 70 ? -3.199 11.169 7.636 1.00 89.69 70 ALA A CA 1
ATOM 498 C C . ALA A 1 70 ? -4.670 11.592 7.796 1.00 89.69 70 ALA A C 1
ATOM 500 O O . ALA A 1 70 ? -5.060 12.092 8.856 1.00 89.69 70 ALA A O 1
ATOM 501 N N . GLY A 1 71 ? -5.497 11.318 6.782 1.00 85.56 71 GLY A N 1
ATOM 502 C CA . GLY A 1 71 ? -6.942 11.535 6.813 1.00 85.56 71 GLY A CA 1
ATOM 503 C C . GLY A 1 71 ? -7.630 10.722 7.910 1.00 85.56 71 GLY A C 1
ATOM 504 O O . GLY A 1 71 ? -8.381 11.279 8.708 1.00 85.56 71 GLY A O 1
ATOM 505 N N . GLY A 1 72 ? -7.311 9.431 8.031 1.00 83.62 72 GLY A N 1
ATOM 506 C CA . GLY A 1 72 ? -7.830 8.557 9.085 1.00 83.62 72 GLY A CA 1
ATOM 507 C C . GLY A 1 72 ? -7.476 9.053 10.489 1.00 83.62 72 GLY A C 1
ATOM 508 O O . GLY A 1 72 ? -8.344 9.153 11.355 1.00 83.62 72 GLY A O 1
ATOM 509 N N . ALA A 1 73 ? -6.225 9.467 10.716 1.00 82.81 73 ALA A N 1
ATOM 510 C CA . ALA A 1 73 ? -5.817 10.066 11.985 1.00 82.81 73 ALA A CA 1
ATOM 511 C C . ALA A 1 73 ? -6.539 11.386 12.291 1.00 82.81 73 ALA A C 1
ATOM 513 O O . ALA A 1 73 ? -6.770 11.686 13.465 1.00 82.81 73 ALA A O 1
ATOM 514 N N . ALA A 1 74 ? -6.874 12.187 11.276 1.00 83.44 74 ALA A N 1
ATOM 515 C CA . ALA A 1 74 ? -7.651 13.410 11.446 1.00 83.44 74 ALA A CA 1
ATOM 516 C C . ALA A 1 74 ? -9.121 13.105 11.779 1.00 83.44 74 ALA A C 1
ATOM 518 O O . ALA A 1 74 ? -9.637 13.628 12.766 1.00 83.44 74 ALA A O 1
ATOM 519 N N . LEU A 1 75 ? -9.766 12.212 11.025 1.00 80.00 75 LEU A N 1
ATOM 520 C CA . LEU A 1 75 ? -11.162 11.812 11.234 1.00 80.00 75 LEU A CA 1
ATOM 521 C C . LEU A 1 75 ? -11.384 11.212 12.618 1.00 80.00 75 LEU A C 1
ATOM 523 O O . LEU A 1 75 ? -12.276 11.641 13.348 1.00 80.00 75 LEU A O 1
ATOM 527 N N . ILE A 1 76 ? -10.507 10.299 13.030 1.00 76.12 76 ILE A N 1
ATOM 528 C CA . ILE A 1 76 ? -10.603 9.658 14.339 1.00 76.12 76 ILE A CA 1
ATOM 529 C C . ILE A 1 76 ? -10.472 10.692 15.479 1.00 76.12 76 ILE A C 1
ATOM 531 O O . ILE A 1 76 ? -11.110 10.552 16.521 1.00 76.12 76 ILE A O 1
ATOM 535 N N . ARG A 1 77 ? -9.710 11.782 15.292 1.00 74.62 77 ARG A N 1
ATOM 536 C CA . ARG A 1 77 ? -9.666 12.895 16.266 1.00 74.62 77 ARG A CA 1
ATOM 537 C C . ARG A 1 77 ? -10.960 13.696 16.308 1.00 74.62 77 ARG A C 1
ATOM 539 O O . ARG A 1 77 ? -11.336 14.157 17.382 1.00 74.62 77 ARG A O 1
ATOM 546 N N . VAL A 1 78 ? -11.590 13.926 15.160 1.00 77.75 78 VAL A N 1
ATOM 547 C CA . VAL A 1 78 ? -12.861 14.658 15.086 1.00 77.75 78 VAL A CA 1
ATOM 548 C C . VAL A 1 78 ? -13.957 13.856 15.784 1.00 77.75 78 VAL A C 1
ATOM 550 O O . VAL A 1 78 ? -14.632 14.393 16.658 1.00 77.75 78 VAL A O 1
ATOM 553 N N . GLN A 1 79 ? -14.058 12.558 15.489 1.00 72.94 79 GLN A N 1
ATOM 554 C CA . GLN A 1 79 ? -15.019 11.650 16.124 1.00 72.94 79 GLN A CA 1
ATOM 555 C C . GLN A 1 79 ? -14.801 11.552 17.639 1.00 72.94 79 GLN A C 1
ATOM 557 O O . GLN A 1 79 ? -15.742 11.688 18.415 1.00 72.94 79 GLN A O 1
ATOM 562 N N . ALA A 1 80 ? -13.544 11.421 18.069 1.00 68.56 80 ALA A N 1
ATOM 563 C CA . ALA A 1 80 ? -13.165 11.424 19.478 1.00 68.56 80 ALA A CA 1
ATOM 564 C C . ALA A 1 80 ? -13.639 12.663 20.251 1.00 68.56 80 ALA A C 1
ATOM 566 O O . ALA A 1 80 ? -14.100 12.551 21.383 1.00 68.56 80 ALA A O 1
ATOM 567 N N . ARG A 1 81 ? -13.501 13.854 19.654 1.00 71.25 81 ARG A N 1
ATOM 568 C CA . ARG A 1 81 ? -13.945 15.112 20.271 1.00 71.25 81 ARG A CA 1
ATOM 569 C C . ARG A 1 81 ? -15.463 15.171 20.402 1.00 71.25 81 ARG A C 1
ATOM 571 O O . ARG A 1 81 ? -15.951 15.655 21.415 1.00 71.25 81 ARG A O 1
ATOM 578 N N . ALA A 1 82 ? -16.187 14.679 19.398 1.00 73.06 82 ALA A N 1
ATOM 579 C CA . ALA A 1 82 ? -17.646 14.659 19.400 1.00 73.06 82 ALA A CA 1
ATOM 580 C C . ALA A 1 82 ? -18.225 13.677 20.436 1.00 73.06 82 ALA A C 1
ATOM 582 O O . ALA A 1 82 ? -19.252 13.967 21.038 1.00 73.06 82 ALA A O 1
ATOM 583 N N . ALA A 1 83 ? -17.559 12.543 20.676 1.00 67.50 83 ALA A N 1
ATOM 584 C CA . ALA A 1 83 ? -18.037 11.495 21.582 1.00 67.50 83 ALA A CA 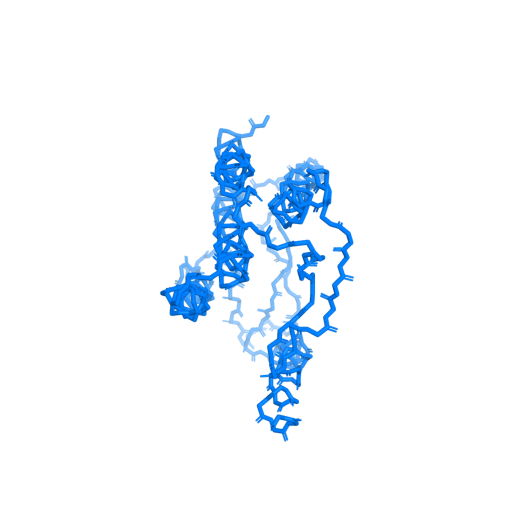1
ATOM 585 C C . ALA A 1 83 ? -17.897 11.824 23.084 1.00 67.50 83 ALA A C 1
ATOM 587 O O . ALA A 1 83 ? -18.418 11.089 23.921 1.00 67.50 83 ALA A O 1
ATOM 588 N N . GLY A 1 84 ? -17.171 12.884 23.459 1.00 65.38 84 GLY A N 1
ATOM 589 C CA . GLY A 1 84 ? -17.046 13.354 24.849 1.00 65.38 84 GLY A CA 1
ATOM 590 C C . GLY A 1 84 ? -16.279 12.435 25.817 1.00 65.38 84 GLY A C 1
ATOM 591 O O . GLY A 1 84 ? -15.873 12.887 26.883 1.00 65.38 84 GLY A O 1
ATOM 592 N N . SER A 1 85 ? -16.018 11.174 25.459 1.00 56.91 85 SER A N 1
ATOM 593 C CA . SER A 1 85 ? -15.148 10.259 26.200 1.00 56.91 85 SER A CA 1
ATOM 594 C C . SER A 1 85 ? -14.420 9.318 25.241 1.00 56.91 85 SER A C 1
ATOM 596 O O . SER A 1 85 ? -15.019 8.718 24.352 1.00 56.91 85 SER A O 1
ATOM 598 N N . LEU A 1 86 ? -13.106 9.202 25.419 1.00 60.41 86 LEU A N 1
ATOM 599 C CA . LEU A 1 86 ? -12.279 8.210 24.746 1.00 60.41 86 LEU A CA 1
ATOM 600 C C . LEU A 1 86 ? -11.696 7.290 25.807 1.00 60.41 86 LEU A C 1
ATOM 602 O O . LEU A 1 86 ? -11.039 7.763 26.736 1.00 60.41 86 LEU A O 1
ATOM 606 N N . ASP A 1 87 ? -11.807 5.980 25.607 1.00 67.56 87 ASP A N 1
ATOM 607 C CA . ASP A 1 87 ? -10.808 5.087 26.184 1.00 67.56 87 ASP A CA 1
ATOM 608 C C . ASP A 1 87 ? -9.481 5.345 25.455 1.00 67.56 87 ASP A C 1
ATOM 610 O O . ASP A 1 87 ? -9.194 4.804 24.380 1.00 67.56 87 ASP A O 1
ATOM 614 N N . GLU A 1 88 ? -8.667 6.235 26.023 1.00 69.56 88 GLU A N 1
ATOM 615 C CA . GLU A 1 88 ? -7.416 6.654 25.406 1.00 69.56 88 GLU A CA 1
ATOM 616 C C . GLU A 1 88 ? -6.443 5.489 25.194 1.00 69.56 88 GLU A C 1
ATOM 618 O O . GLU A 1 88 ? -5.609 5.533 24.283 1.00 69.56 88 GLU A O 1
ATOM 623 N N . ARG A 1 89 ? -6.501 4.450 26.037 1.00 69.62 89 ARG A N 1
ATOM 624 C CA . ARG A 1 89 ? -5.605 3.298 25.927 1.00 69.62 89 ARG A CA 1
ATOM 625 C C . ARG A 1 89 ? -5.996 2.455 24.722 1.00 69.62 89 ARG A C 1
ATOM 627 O O . ARG A 1 89 ? -5.125 2.190 23.890 1.00 69.62 89 ARG A O 1
ATOM 634 N N . ALA A 1 90 ? -7.271 2.090 24.603 1.00 67.69 90 ALA A N 1
ATOM 635 C CA . ALA A 1 90 ? -7.783 1.350 23.452 1.00 67.69 90 ALA A CA 1
ATOM 636 C C . ALA A 1 90 ? -7.549 2.125 22.145 1.00 67.69 90 ALA A C 1
ATOM 638 O O . ALA A 1 90 ? -7.019 1.579 21.176 1.00 67.69 90 ALA A O 1
ATOM 639 N N . HIS A 1 91 ? -7.814 3.432 22.157 1.00 70.81 91 HIS A N 1
ATOM 640 C CA . HIS A 1 91 ? -7.580 4.313 21.018 1.00 70.81 91 HIS A CA 1
ATOM 641 C C . HIS A 1 91 ? -6.108 4.349 20.582 1.00 70.81 91 HIS A C 1
ATOM 643 O O . HIS A 1 91 ? -5.801 4.231 19.396 1.00 70.81 91 HIS A O 1
ATOM 649 N N . ARG A 1 92 ? -5.164 4.494 21.525 1.00 73.06 92 ARG A N 1
ATOM 650 C CA . ARG A 1 92 ? -3.724 4.489 21.212 1.00 73.06 92 ARG A CA 1
ATOM 651 C C . ARG A 1 92 ? -3.267 3.157 20.626 1.00 73.06 92 ARG A C 1
ATOM 653 O O . ARG A 1 92 ? -2.421 3.167 19.735 1.00 73.06 92 ARG A O 1
ATOM 660 N N . LEU A 1 93 ? -3.783 2.037 21.129 1.00 71.56 93 LEU A N 1
ATOM 661 C CA . LEU A 1 93 ? -3.451 0.706 20.619 1.00 71.56 93 LEU A CA 1
ATOM 662 C C . LEU A 1 93 ? -3.986 0.510 19.199 1.00 71.56 93 LEU A C 1
ATOM 664 O O . LEU A 1 93 ? -3.217 0.115 18.328 1.00 71.56 93 LEU A O 1
ATOM 668 N N . TYR A 1 94 ? -5.243 0.883 18.948 1.00 71.31 94 TYR A N 1
ATOM 669 C CA . TYR A 1 94 ? -5.848 0.828 17.617 1.00 71.31 94 TYR A CA 1
ATOM 670 C C . TYR A 1 94 ? -5.081 1.689 16.604 1.00 71.31 94 TYR A C 1
ATOM 672 O O . TYR A 1 94 ? -4.677 1.209 15.551 1.00 71.31 94 TYR A O 1
ATOM 680 N N . GLN A 1 95 ? -4.786 2.941 16.962 1.00 76.81 95 GLN A N 1
ATOM 681 C CA . GLN A 1 95 ? -4.019 3.866 16.122 1.00 76.81 95 GLN A CA 1
ATOM 682 C C . GLN A 1 95 ? -2.609 3.363 15.805 1.00 76.81 95 GLN A C 1
ATOM 684 O O . GLN A 1 95 ? -2.101 3.592 14.711 1.00 76.81 95 GLN A O 1
ATOM 689 N N . ARG A 1 96 ? -1.947 2.709 16.766 1.00 77.94 96 ARG A N 1
ATOM 690 C CA . ARG A 1 96 ? -0.631 2.099 16.542 1.00 77.94 96 ARG A CA 1
ATOM 691 C C . ARG A 1 96 ? -0.742 0.902 15.610 1.00 77.94 96 ARG A C 1
ATOM 693 O O . ARG A 1 96 ? -0.004 0.848 14.640 1.00 77.94 96 ARG A O 1
ATOM 700 N N . ALA A 1 97 ? -1.673 -0.007 15.881 1.00 74.56 97 ALA A N 1
ATOM 701 C CA . ALA A 1 97 ? -1.885 -1.204 15.080 1.00 74.56 97 ALA A CA 1
ATOM 702 C C . ALA A 1 97 ? -2.210 -0.872 1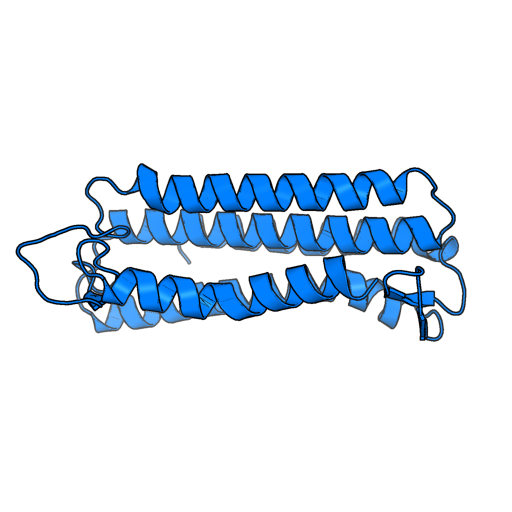3.622 1.00 74.56 97 ALA A C 1
ATOM 704 O O . ALA A 1 97 ? -1.540 -1.356 12.714 1.00 74.56 97 ALA A O 1
ATOM 705 N N . LEU A 1 98 ? -3.198 0.000 13.407 1.00 75.62 98 LEU A N 1
ATOM 706 C CA . LEU A 1 98 ? -3.639 0.396 12.077 1.00 75.62 98 LEU A CA 1
ATOM 707 C C . LEU A 1 98 ? -2.541 1.157 11.323 1.00 75.62 98 LEU A C 1
ATOM 709 O O . LEU A 1 98 ? -2.263 0.840 10.171 1.00 75.62 98 LEU A O 1
ATOM 713 N N . GLY A 1 99 ? -1.869 2.111 11.975 1.00 84.50 99 GLY A N 1
ATOM 714 C CA . GLY A 1 99 ? -0.769 2.854 11.354 1.00 84.50 99 GLY A CA 1
ATOM 715 C C . GLY A 1 99 ? 0.429 1.967 11.000 1.00 84.50 99 GLY A C 1
ATOM 716 O O . GLY A 1 99 ? 0.968 2.048 9.897 1.00 84.50 99 GLY A O 1
ATOM 717 N N . SER A 1 100 ? 0.824 1.060 11.899 1.00 81.69 100 SER A N 1
ATOM 718 C CA . SER A 1 100 ? 1.879 0.077 11.625 1.00 81.69 100 SER A CA 1
ATOM 719 C C . SER A 1 100 ? 1.495 -0.874 10.493 1.00 81.69 100 SER A C 1
ATOM 721 O O . SER A 1 100 ? 2.325 -1.144 9.628 1.00 81.69 100 SER A O 1
ATOM 723 N N . PHE A 1 101 ? 0.243 -1.333 10.454 1.00 80.31 101 PHE A N 1
ATOM 724 C CA . PHE A 1 101 ? -0.264 -2.154 9.360 1.00 80.31 101 PHE A CA 1
ATOM 725 C C . PHE A 1 101 ? -0.158 -1.434 8.020 1.00 80.31 101 PHE A C 1
ATOM 727 O O . PHE A 1 101 ? 0.457 -1.956 7.096 1.00 80.31 101 PHE A O 1
ATOM 734 N N . MET A 1 102 ? -0.711 -0.225 7.917 1.00 84.25 102 MET A N 1
ATOM 735 C CA . MET A 1 102 ? -0.711 0.525 6.662 1.00 84.25 102 MET A CA 1
ATOM 736 C C . MET A 1 102 ? 0.709 0.901 6.214 1.00 84.25 102 MET A C 1
ATOM 738 O O . MET A 1 102 ? 0.993 0.890 5.017 1.00 84.25 102 MET A O 1
ATOM 742 N N . THR A 1 103 ? 1.629 1.132 7.157 1.00 89.38 103 THR A N 1
ATOM 743 C CA . THR A 1 103 ? 3.067 1.262 6.859 1.00 89.38 103 THR A CA 1
ATOM 744 C C . THR A 1 103 ? 3.640 -0.040 6.278 1.00 89.38 103 THR A C 1
ATOM 746 O O . THR A 1 103 ? 4.385 -0.002 5.301 1.00 89.38 103 THR A O 1
ATOM 749 N N . GLY A 1 104 ? 3.276 -1.199 6.834 1.00 84.19 104 GLY A N 1
ATOM 750 C CA . GLY A 1 104 ? 3.679 -2.509 6.315 1.00 84.19 104 GLY A CA 1
ATOM 751 C C . GLY A 1 104 ? 3.142 -2.791 4.909 1.00 84.19 104 GLY A C 1
ATOM 752 O O . GLY A 1 104 ? 3.903 -3.210 4.039 1.00 84.19 104 GLY A O 1
ATOM 753 N N . VAL A 1 105 ? 1.863 -2.490 4.655 1.00 81.75 105 VAL A N 1
ATOM 754 C CA . VAL A 1 105 ? 1.255 -2.579 3.313 1.00 81.75 105 VAL A CA 1
ATOM 755 C C . VAL A 1 105 ? 2.017 -1.697 2.325 1.00 81.75 105 VAL A C 1
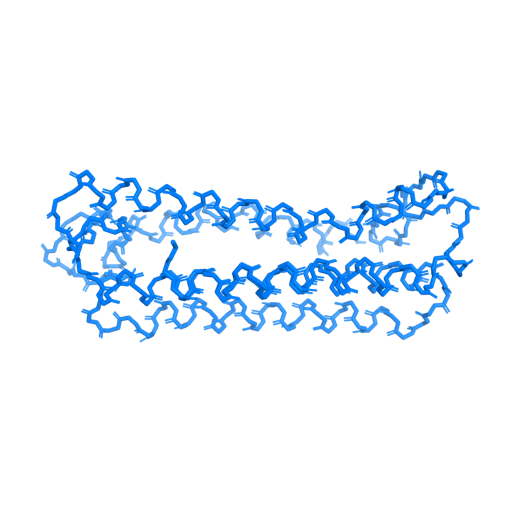ATOM 757 O O . VAL A 1 105 ? 2.368 -2.151 1.242 1.00 81.75 105 VAL A O 1
ATOM 760 N N . SER A 1 106 ? 2.331 -0.462 2.722 1.00 89.75 106 SER A N 1
ATOM 761 C CA . SER A 1 106 ? 3.107 0.483 1.914 1.00 89.75 106 SER A CA 1
ATOM 762 C C . SER A 1 106 ? 4.476 -0.077 1.518 1.00 89.75 106 SER A C 1
ATOM 764 O O . SER A 1 106 ? 4.843 -0.036 0.343 1.00 89.75 106 SER A O 1
ATOM 766 N N . LEU A 1 107 ? 5.199 -0.673 2.473 1.00 88.69 107 LEU A N 1
ATOM 767 C CA . LEU A 1 107 ? 6.491 -1.305 2.213 1.00 88.69 107 LEU A CA 1
ATOM 768 C C . LEU A 1 107 ? 6.366 -2.471 1.227 1.00 88.69 107 LEU A C 1
ATOM 770 O O . LEU A 1 107 ? 7.162 -2.564 0.297 1.00 88.69 107 LEU A O 1
ATOM 774 N N . VAL A 1 108 ? 5.364 -3.337 1.390 1.00 82.75 108 VAL A N 1
ATOM 775 C CA . VAL A 1 108 ? 5.146 -4.445 0.452 1.00 82.75 108 VAL A CA 1
ATOM 776 C C . VAL A 1 108 ? 4.827 -3.927 -0.941 1.00 82.75 108 VAL A C 1
ATOM 778 O O . VAL A 1 108 ? 5.446 -4.383 -1.898 1.00 82.75 108 VAL A O 1
ATOM 781 N N . CYS A 1 109 ? 3.885 -2.992 -1.077 1.00 85.88 109 CYS A N 1
ATOM 782 C CA . CYS A 1 109 ? 3.533 -2.443 -2.383 1.00 85.88 109 CYS A CA 1
ATOM 783 C C . CYS A 1 109 ? 4.759 -1.821 -3.067 1.00 85.88 109 CYS A C 1
ATOM 785 O O . CYS A 1 109 ? 4.969 -2.049 -4.256 1.00 85.88 109 CYS A O 1
ATOM 787 N N . ALA A 1 110 ? 5.602 -1.101 -2.318 1.00 90.38 110 ALA A N 1
ATOM 788 C CA . ALA A 1 110 ? 6.853 -0.558 -2.836 1.00 90.38 110 ALA A CA 1
ATOM 789 C C . ALA A 1 110 ? 7.808 -1.668 -3.312 1.00 90.38 110 ALA A C 1
ATOM 791 O O . ALA A 1 110 ? 8.296 -1.615 -4.440 1.00 90.38 110 ALA A O 1
ATOM 792 N N . LEU A 1 111 ? 8.041 -2.704 -2.497 1.00 86.12 111 LEU A N 1
ATOM 793 C CA . LEU A 1 111 ? 8.893 -3.845 -2.863 1.00 86.12 111 LEU A CA 1
ATOM 794 C C . LEU A 1 111 ? 8.372 -4.589 -4.100 1.00 86.12 111 LEU A C 1
ATOM 796 O O . LEU A 1 111 ? 9.161 -4.962 -4.968 1.00 86.12 111 LEU A O 1
ATOM 800 N N . PHE A 1 112 ? 7.056 -4.759 -4.199 1.00 83.25 112 PHE A N 1
ATOM 801 C CA . PHE A 1 112 ? 6.395 -5.390 -5.334 1.00 83.25 112 PHE A CA 1
ATOM 802 C C . PHE A 1 112 ? 6.638 -4.606 -6.632 1.00 83.25 112 PHE A C 1
ATOM 804 O O . PHE A 1 112 ? 7.148 -5.166 -7.604 1.00 83.25 112 PHE A O 1
ATOM 811 N N . VAL A 1 113 ? 6.370 -3.295 -6.631 1.00 87.69 113 VAL A N 1
ATOM 812 C CA . VAL A 1 113 ? 6.581 -2.420 -7.802 1.00 87.69 113 VAL A CA 1
ATOM 813 C C . VAL A 1 113 ? 8.062 -2.349 -8.196 1.00 87.69 113 VAL A C 1
ATOM 815 O O . VAL A 1 113 ? 8.389 -2.390 -9.387 1.00 87.69 113 VAL A O 1
ATOM 818 N N . HIS A 1 114 ? 8.971 -2.307 -7.217 1.00 89.81 114 HIS A N 1
ATOM 819 C CA . HIS A 1 114 ? 10.410 -2.375 -7.477 1.00 89.81 114 HIS A CA 1
ATOM 820 C C . HIS A 1 114 ? 10.811 -3.685 -8.143 1.00 89.81 114 HIS A C 1
ATOM 822 O O . HIS A 1 114 ? 11.569 -3.670 -9.110 1.00 89.81 114 HIS A O 1
ATOM 828 N N . GLY A 1 115 ? 10.311 -4.814 -7.647 1.00 85.06 115 GLY A N 1
ATOM 829 C CA . GLY A 1 115 ? 10.627 -6.113 -8.215 1.00 85.06 115 GLY A CA 1
ATOM 830 C C . GLY A 1 115 ? 10.149 -6.235 -9.665 1.00 85.06 115 GLY A C 1
ATOM 831 O O . GLY A 1 115 ? 10.937 -6.622 -10.525 1.00 85.06 115 GLY A O 1
ATOM 832 N N . LEU A 1 116 ? 8.928 -5.787 -9.978 1.00 83.75 116 LEU A N 1
ATOM 833 C CA . LEU A 1 116 ? 8.434 -5.740 -11.359 1.00 83.75 116 LEU A CA 1
ATOM 834 C C . LEU A 1 116 ? 9.311 -4.847 -12.252 1.00 83.75 116 LEU A C 1
ATOM 836 O O . LEU A 1 116 ? 9.772 -5.275 -13.310 1.00 83.75 116 LEU A O 1
ATOM 840 N N . SER A 1 117 ? 9.642 -3.640 -11.794 1.00 88.62 117 SER A N 1
ATOM 841 C CA . SER A 1 117 ? 10.492 -2.712 -12.553 1.00 88.62 117 SER A CA 1
ATOM 842 C C . SER A 1 117 ? 11.919 -3.235 -12.756 1.00 88.62 117 SER A C 1
ATOM 844 O O . SER A 1 117 ? 12.548 -2.951 -13.774 1.00 88.62 117 SER A O 1
ATOM 846 N N . ARG A 1 118 ? 12.442 -4.017 -11.805 1.00 87.06 118 ARG A N 1
ATOM 847 C CA . ARG A 1 118 ? 13.762 -4.652 -11.897 1.00 87.06 118 ARG A CA 1
ATOM 848 C C . ARG A 1 118 ? 13.762 -5.839 -12.858 1.00 87.06 118 ARG A C 1
ATOM 850 O O . ARG A 1 118 ? 14.714 -5.947 -13.623 1.00 87.06 118 ARG A O 1
ATOM 857 N N . THR A 1 119 ? 12.703 -6.656 -12.898 1.00 82.81 119 THR A N 1
ATOM 858 C CA . THR A 1 119 ? 12.576 -7.704 -13.936 1.00 82.81 119 THR A CA 1
ATOM 859 C C . THR A 1 119 ? 12.585 -7.094 -15.335 1.00 82.81 119 THR A C 1
ATOM 861 O O . THR A 1 119 ? 13.308 -7.562 -16.207 1.00 82.81 119 THR A O 1
ATOM 864 N N . ALA A 1 120 ? 11.878 -5.976 -15.527 1.00 81.44 120 ALA A N 1
ATOM 865 C CA . ALA A 1 120 ? 11.889 -5.240 -16.787 1.00 81.44 120 ALA A CA 1
ATOM 866 C C . ALA A 1 120 ? 13.275 -4.675 -17.145 1.00 81.44 120 ALA A C 1
ATOM 868 O O . ALA A 1 120 ? 13.596 -4.535 -18.319 1.00 81.44 120 ALA A O 1
ATOM 869 N N . ALA A 1 121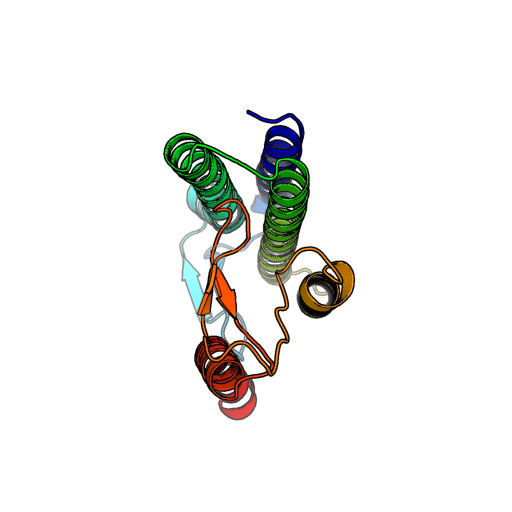 ? 14.101 -4.372 -16.141 1.00 84.81 121 ALA A N 1
ATOM 870 C CA . ALA A 1 121 ? 15.481 -3.922 -16.304 1.00 84.81 121 ALA A CA 1
ATOM 871 C C . ALA A 1 121 ? 16.497 -5.077 -16.472 1.00 84.81 121 ALA A C 1
ATOM 873 O O . ALA A 1 121 ? 17.698 -4.845 -16.334 1.00 84.81 121 ALA A O 1
ATOM 874 N N . GLY A 1 122 ? 16.037 -6.309 -16.726 1.00 80.81 122 GLY A N 1
ATOM 875 C CA . GLY A 1 122 ? 16.896 -7.476 -16.966 1.00 80.81 122 GLY A CA 1
ATOM 876 C C . GLY A 1 122 ? 17.475 -8.122 -15.704 1.00 80.81 122 GLY A C 1
ATOM 877 O O . GLY A 1 122 ? 18.521 -8.758 -15.765 1.00 80.81 122 GLY A O 1
ATOM 878 N N . ASP A 1 123 ? 16.849 -7.925 -14.540 1.00 81.06 123 ASP A N 1
ATOM 879 C CA . ASP A 1 123 ? 17.260 -8.577 -13.292 1.00 81.06 123 ASP A CA 1
ATOM 880 C C . ASP A 1 123 ? 16.498 -9.892 -13.072 1.00 81.06 123 ASP A C 1
ATOM 882 O O . ASP A 1 123 ? 15.379 -9.901 -12.549 1.00 81.06 123 ASP A O 1
ATOM 886 N N . ASP A 1 124 ? 17.131 -11.011 -13.417 1.00 68.25 124 ASP A N 1
ATOM 887 C CA . ASP A 1 124 ? 16.550 -12.358 -13.312 1.00 68.25 124 ASP A CA 1
ATOM 888 C C . ASP A 1 124 ? 16.224 -12.771 -11.861 1.00 68.25 124 ASP A C 1
ATOM 890 O O . ASP A 1 124 ? 15.337 -13.590 -11.608 1.00 68.25 124 ASP A O 1
ATOM 894 N N . ALA A 1 125 ? 16.881 -12.161 -10.866 1.00 63.81 125 ALA A N 1
ATOM 895 C CA . ALA A 1 125 ? 16.606 -12.394 -9.447 1.00 63.81 125 ALA A CA 1
ATOM 896 C C . ALA A 1 125 ? 15.448 -11.530 -8.913 1.00 63.81 125 ALA A C 1
ATOM 898 O O . ALA A 1 125 ? 15.073 -11.624 -7.737 1.00 63.81 125 ALA A O 1
ATOM 899 N N . ALA A 1 126 ? 14.901 -10.617 -9.718 1.00 63.69 126 ALA A N 1
ATOM 900 C CA . ALA A 1 126 ? 13.835 -9.724 -9.284 1.00 63.69 126 ALA A CA 1
ATOM 901 C C . ALA A 1 126 ? 12.473 -10.427 -9.191 1.00 63.69 126 ALA A C 1
ATOM 903 O O . ALA A 1 126 ? 11.726 -10.129 -8.262 1.00 63.69 126 ALA A O 1
ATOM 904 N N . LEU A 1 127 ? 12.189 -11.424 -10.037 1.00 61.81 127 LEU A N 1
ATOM 905 C CA . LEU A 1 127 ? 10.946 -12.205 -9.970 1.00 61.81 127 LEU A CA 1
ATOM 906 C C . LEU A 1 127 ? 10.826 -12.956 -8.637 1.00 61.81 127 LEU A C 1
ATOM 908 O O . LEU A 1 127 ? 9.798 -12.891 -7.968 1.00 61.81 127 LEU A O 1
ATOM 912 N N . TRP A 1 128 ? 11.909 -13.592 -8.186 1.00 55.25 128 TRP A N 1
ATOM 913 C CA . TRP A 1 128 ? 11.942 -14.268 -6.887 1.00 55.25 128 TRP A CA 1
ATOM 914 C C . TRP A 1 128 ? 11.765 -13.299 -5.715 1.00 55.25 128 TRP A C 1
ATOM 916 O O . TRP A 1 128 ? 11.105 -13.634 -4.732 1.00 55.25 128 TRP A O 1
ATOM 926 N N . ARG A 1 129 ? 12.259 -12.059 -5.839 1.00 63.47 129 ARG A N 1
ATOM 927 C CA . ARG A 1 129 ? 11.999 -10.997 -4.856 1.00 63.47 129 ARG A CA 1
ATOM 928 C C . ARG A 1 129 ? 10.537 -10.541 -4.863 1.00 63.47 129 ARG A C 1
ATOM 930 O O . ARG A 1 129 ? 9.969 -10.418 -3.781 1.00 63.47 129 ARG A O 1
ATOM 937 N N . VAL A 1 130 ? 9.899 -10.404 -6.030 1.00 61.59 130 VAL A N 1
ATOM 938 C CA . VAL A 1 130 ? 8.448 -10.141 -6.158 1.00 61.59 130 VAL A CA 1
ATOM 939 C C . VAL A 1 130 ? 7.635 -11.243 -5.482 1.00 61.59 130 VAL A C 1
ATOM 941 O O . VAL A 1 130 ? 6.830 -10.956 -4.596 1.00 61.59 130 VAL A O 1
ATOM 944 N N . LEU A 1 131 ? 7.890 -12.505 -5.829 1.00 60.81 131 LEU A N 1
ATOM 945 C CA . LEU A 1 131 ? 7.163 -13.651 -5.282 1.00 60.81 131 LEU A CA 1
ATOM 946 C C . LEU A 1 131 ? 7.375 -13.785 -3.768 1.00 60.81 131 LEU A C 1
ATOM 948 O O . LEU A 1 131 ? 6.418 -13.992 -3.023 1.00 60.81 131 LEU A O 1
ATOM 952 N N . SER A 1 132 ? 8.607 -13.582 -3.289 1.00 57.81 132 SER A N 1
ATOM 953 C CA . SER A 1 132 ? 8.893 -13.578 -1.851 1.00 57.81 132 SER A CA 1
ATOM 954 C C . SER A 1 132 ? 8.183 -12.429 -1.123 1.00 57.81 132 SER A C 1
ATOM 956 O O . SER A 1 132 ? 7.639 -12.650 -0.045 1.00 57.81 132 SER A O 1
ATOM 958 N N . SER A 1 133 ? 8.081 -11.232 -1.721 1.00 60.16 133 SER A N 1
ATOM 959 C CA . SER A 1 133 ? 7.358 -10.095 -1.130 1.00 60.16 133 SER A CA 1
ATOM 960 C C . SER A 1 133 ? 5.849 -10.340 -1.013 1.00 60.16 133 SER A C 1
ATOM 962 O O . SER A 1 133 ? 5.251 -9.948 -0.012 1.00 60.16 133 SER A O 1
ATOM 964 N N . GLY A 1 134 ? 5.252 -11.066 -1.967 1.00 62.84 134 GLY A N 1
ATOM 965 C CA . GLY A 1 134 ? 3.864 -11.529 -1.889 1.00 62.84 134 GLY A CA 1
ATOM 966 C C . GLY A 1 134 ? 3.640 -12.514 -0.738 1.00 62.84 134 GLY A C 1
ATOM 967 O O . GLY A 1 134 ? 2.668 -12.381 0.004 1.00 62.84 134 GLY A O 1
ATOM 968 N N . TRP A 1 135 ? 4.577 -13.440 -0.510 1.00 58.03 135 TRP A N 1
ATOM 969 C CA . TRP A 1 135 ? 4.532 -14.347 0.643 1.00 58.03 135 TRP A CA 1
ATOM 970 C C . TRP A 1 135 ? 4.740 -13.627 1.977 1.00 58.03 135 TRP A C 1
ATOM 972 O O . TRP A 1 135 ? 4.017 -13.909 2.930 1.00 58.03 135 TRP A O 1
ATOM 982 N N . PHE A 1 136 ? 5.656 -12.657 2.055 1.00 59.88 136 PHE A N 1
ATOM 983 C CA . PHE A 1 136 ? 5.823 -11.824 3.251 1.00 59.88 136 PHE A CA 1
ATOM 984 C C . PHE A 1 136 ? 4.595 -10.949 3.523 1.00 59.88 136 PHE A C 1
ATOM 986 O O . PHE A 1 136 ? 4.245 -10.743 4.683 1.00 59.88 136 PHE A O 1
ATOM 993 N N . PHE A 1 137 ? 3.899 -10.483 2.484 1.00 60.72 137 PHE A N 1
ATOM 994 C CA . PHE A 1 137 ? 2.625 -9.782 2.627 1.00 60.72 137 PHE A CA 1
ATOM 995 C C . PHE A 1 137 ? 1.512 -10.694 3.110 1.00 60.72 137 PHE A C 1
ATOM 997 O O . PHE A 1 137 ? 0.820 -10.335 4.052 1.00 60.72 137 PHE A O 1
ATOM 1004 N N . ALA A 1 138 ? 1.353 -11.875 2.511 1.00 62.25 138 ALA A N 1
ATOM 1005 C CA . ALA A 1 138 ? 0.359 -12.850 2.938 1.00 62.25 138 ALA A CA 1
ATOM 1006 C C . ALA A 1 138 ? 0.618 -13.293 4.386 1.00 62.25 138 ALA A C 1
ATOM 1008 O O . ALA A 1 138 ? -0.297 -13.282 5.203 1.00 62.25 138 ALA A O 1
ATOM 1009 N N . ALA A 1 139 ? 1.872 -13.583 4.742 1.00 58.50 139 ALA A N 1
ATOM 1010 C CA . ALA A 1 139 ? 2.268 -13.906 6.108 1.00 58.50 139 ALA A CA 1
ATOM 1011 C C . ALA A 1 139 ? 2.058 -12.720 7.061 1.00 58.50 139 ALA A C 1
ATOM 1013 O O . ALA A 1 139 ? 1.524 -12.903 8.149 1.00 58.50 139 ALA A O 1
ATOM 1014 N N . GLY A 1 140 ? 2.412 -11.497 6.658 1.00 62.06 140 GLY A N 1
ATOM 1015 C CA . GLY A 1 140 ? 2.197 -10.280 7.441 1.00 62.06 140 GLY A CA 1
ATOM 1016 C C . GLY A 1 140 ? 0.717 -9.947 7.633 1.00 62.06 140 GLY A C 1
ATOM 1017 O O . GLY A 1 140 ? 0.318 -9.540 8.720 1.00 62.06 140 GLY A O 1
ATOM 1018 N N . LEU A 1 141 ? -0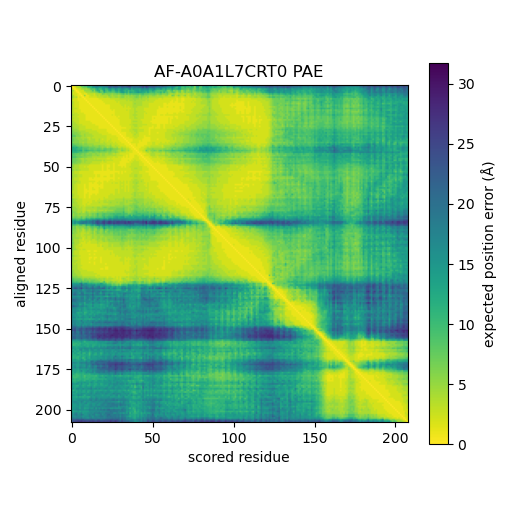.112 -10.186 6.617 1.00 64.81 141 LEU A N 1
ATOM 1019 C CA . LEU A 1 141 ? -1.564 -10.061 6.669 1.00 64.81 141 LEU A CA 1
ATOM 1020 C C . LEU A 1 141 ? -2.162 -11.138 7.573 1.00 64.81 141 LEU A C 1
ATOM 1022 O O . LEU A 1 141 ? -3.001 -10.816 8.399 1.00 64.81 141 LEU A O 1
ATOM 1026 N N . VAL A 1 142 ? -1.705 -12.388 7.489 1.00 61.44 142 VAL A N 1
ATOM 1027 C CA . VAL A 1 142 ? -2.130 -13.467 8.393 1.00 61.44 142 VAL A CA 1
ATOM 1028 C C . VAL A 1 142 ? -1.716 -13.163 9.827 1.00 61.44 142 VAL A C 1
ATOM 1030 O O . VAL A 1 142 ? -2.538 -13.299 10.723 1.00 61.44 142 VAL A O 1
ATOM 1033 N N . VAL A 1 143 ? -0.489 -12.693 10.063 1.00 58.06 143 VAL A N 1
ATOM 1034 C CA . VAL A 1 143 ? -0.017 -12.287 11.393 1.00 58.06 143 VAL A CA 1
ATOM 1035 C C . VAL A 1 143 ? -0.803 -11.088 11.898 1.00 58.06 143 VAL A C 1
ATOM 1037 O O . VAL A 1 143 ? -1.172 -11.084 13.061 1.00 58.06 143 VAL A O 1
ATOM 1040 N N . LEU A 1 144 ? -1.116 -10.099 11.061 1.00 62.59 144 LEU A N 1
ATOM 1041 C CA . LEU A 1 144 ? -1.967 -8.979 11.444 1.00 62.59 144 LEU A CA 1
ATOM 1042 C C . LEU A 1 144 ? -3.384 -9.440 11.755 1.00 62.59 144 LEU A C 1
ATOM 1044 O O . LEU A 1 144 ? -3.913 -9.047 12.780 1.00 62.59 144 LEU A O 1
ATOM 1048 N N . LEU A 1 145 ? -4.016 -10.232 10.893 1.00 63.34 145 LEU A N 1
ATOM 1049 C CA . LEU A 1 145 ? -5.371 -10.734 11.108 1.00 63.34 145 LEU A CA 1
ATOM 1050 C C . LEU A 1 145 ? -5.411 -11.610 12.359 1.00 63.34 145 LEU A C 1
ATOM 1052 O O . LEU A 1 145 ? -6.307 -11.452 13.177 1.00 63.34 145 LEU A O 1
ATOM 1056 N N . ALA A 1 146 ? -4.396 -12.449 12.567 1.00 56.22 146 ALA A N 1
ATOM 1057 C CA . ALA A 1 146 ? -4.203 -13.209 13.791 1.00 56.22 146 ALA A CA 1
ATOM 1058 C C . ALA A 1 146 ? -3.928 -12.291 14.987 1.00 56.22 146 ALA A C 1
ATOM 1060 O O . ALA A 1 146 ? -4.422 -12.562 16.063 1.00 56.22 146 ALA A O 1
ATOM 1061 N N . TRP A 1 147 ? -3.206 -11.183 14.842 1.00 54.00 147 TRP A N 1
ATOM 1062 C CA . TRP A 1 147 ? -2.932 -10.232 15.923 1.00 54.00 147 TRP A CA 1
ATOM 1063 C C . TRP A 1 147 ? -4.156 -9.365 16.253 1.00 54.00 147 TRP A C 1
ATOM 1065 O O . TRP A 1 147 ? -4.443 -9.134 17.422 1.00 54.00 147 TRP A O 1
ATOM 1075 N N . LEU A 1 148 ? -4.940 -8.962 15.254 1.00 52.56 148 LEU A N 1
ATOM 1076 C CA . LEU A 1 148 ? -6.264 -8.354 15.393 1.00 52.56 148 LEU A CA 1
ATOM 1077 C C . LEU A 1 148 ? -7.254 -9.346 16.023 1.00 52.56 148 LEU A C 1
ATOM 1079 O O . LEU A 1 148 ? -8.097 -8.938 16.816 1.00 52.56 148 LEU A O 1
ATOM 1083 N N . ALA A 1 149 ? -7.111 -10.645 15.739 1.00 51.09 149 ALA A N 1
ATOM 1084 C CA . ALA A 1 149 ? -7.945 -11.699 16.309 1.00 51.09 149 ALA A CA 1
ATOM 1085 C C . ALA A 1 149 ? -7.522 -12.159 17.717 1.00 51.09 149 ALA A C 1
ATOM 1087 O O . ALA A 1 149 ? -8.379 -12.460 18.544 1.00 51.09 149 ALA A O 1
ATOM 1088 N N . LEU A 1 150 ? -6.220 -12.208 18.015 1.00 46.47 150 LEU A N 1
ATOM 1089 C CA . LEU A 1 150 ? -5.636 -12.788 19.235 1.00 46.47 150 LEU A CA 1
ATOM 1090 C C . LEU A 1 150 ? -5.181 -11.724 20.243 1.00 46.47 150 LEU A C 1
ATOM 1092 O O . LEU A 1 150 ? -5.313 -11.926 21.448 1.00 46.47 150 LEU A O 1
ATOM 1096 N N . GLY A 1 151 ? -4.676 -10.579 19.777 1.00 42.66 151 GLY A N 1
ATOM 1097 C CA . GLY A 1 151 ? -4.179 -9.474 20.609 1.00 42.66 151 GLY A CA 1
ATOM 1098 C C . GLY A 1 151 ? -5.273 -8.679 21.331 1.00 42.66 151 GLY A C 1
ATOM 1099 O O . GLY A 1 151 ? -4.967 -7.769 22.100 1.00 42.66 151 GLY A O 1
ATOM 1100 N N . PHE A 1 152 ? -6.544 -9.026 21.110 1.00 49.94 152 PHE A N 1
ATOM 1101 C CA . PHE A 1 152 ? -7.714 -8.263 21.553 1.00 49.94 152 PHE A CA 1
ATOM 1102 C C . PHE A 1 152 ? -8.622 -9.016 22.534 1.00 49.94 152 PHE A C 1
ATOM 1104 O O . PHE A 1 152 ? -9.792 -8.663 22.698 1.00 49.94 152 PHE A O 1
ATOM 1111 N N . ARG A 1 153 ? -8.101 -10.020 23.252 1.00 40.72 153 ARG A N 1
ATOM 1112 C CA . ARG A 1 153 ? -8.794 -10.564 24.430 1.00 40.72 153 ARG A CA 1
ATOM 1113 C C . ARG A 1 153 ? -8.902 -9.472 25.509 1.00 40.72 153 ARG A C 1
ATOM 1115 O O . ARG A 1 153 ? -7.971 -9.261 26.275 1.00 40.72 153 ARG A O 1
ATOM 1122 N N . GLY A 1 154 ? -10.034 -8.759 25.527 1.00 42.66 154 GLY A N 1
ATOM 1123 C CA . GLY A 1 154 ? -10.397 -7.755 26.540 1.00 42.66 154 GLY A CA 1
ATOM 1124 C C . GLY A 1 154 ? -10.639 -6.322 26.038 1.00 42.66 154 GLY A C 1
ATOM 1125 O O . GLY A 1 154 ? -11.116 -5.499 26.811 1.00 42.66 154 GLY A O 1
ATOM 1126 N N . THR A 1 155 ? -10.353 -6.006 24.771 1.00 45.75 155 THR A N 1
ATOM 1127 C CA . THR A 1 155 ? -10.464 -4.639 24.205 1.00 45.75 155 THR A CA 1
ATOM 1128 C C . THR A 1 155 ? -11.603 -4.459 23.194 1.00 45.75 155 THR A C 1
ATOM 1130 O O . THR A 1 155 ? -11.903 -3.326 22.835 1.00 45.75 155 THR A O 1
ATOM 1133 N N . GLY A 1 156 ? -12.265 -5.546 22.773 1.00 49.53 156 GLY A N 1
ATOM 1134 C CA . GLY A 1 156 ? -13.531 -5.501 22.032 1.00 49.53 156 GLY A CA 1
ATOM 1135 C C . GLY A 1 156 ? -13.467 -5.717 20.516 1.00 49.53 156 GLY A C 1
ATOM 1136 O O . GLY A 1 156 ? -14.529 -5.872 19.937 1.00 49.53 156 GLY A O 1
ATOM 1137 N N . VAL A 1 157 ? -12.302 -5.775 19.849 1.00 51.09 157 VAL A N 1
ATOM 1138 C CA . VAL A 1 157 ? -12.216 -5.788 18.359 1.00 51.09 157 VAL A CA 1
ATOM 1139 C C . VAL A 1 157 ? -12.610 -7.116 17.706 1.00 51.09 157 VAL A C 1
ATOM 1141 O O . VAL A 1 157 ? -13.201 -7.081 16.634 1.00 51.09 157 VAL A O 1
ATOM 1144 N N . VAL A 1 158 ? -12.359 -8.269 18.331 1.00 57.81 158 VAL A N 1
ATOM 1145 C CA . VAL A 1 158 ? -13.067 -9.519 18.000 1.00 57.81 158 VAL A CA 1
ATOM 1146 C C . VAL A 1 158 ? -14.051 -9.760 19.122 1.00 57.81 158 VAL A C 1
ATOM 1148 O O . VAL A 1 158 ? -13.704 -10.234 20.204 1.00 57.81 158 VAL A O 1
ATOM 1151 N N . TYR A 1 159 ? -15.277 -9.323 18.875 1.00 68.44 159 TYR A N 1
ATOM 1152 C CA . TYR A 1 159 ? -16.364 -9.440 19.819 1.00 68.44 159 TYR A CA 1
ATOM 1153 C C . TYR A 1 159 ? -17.016 -10.808 19.626 1.00 68.44 159 TYR A C 1
ATOM 1155 O O . TYR A 1 159 ? -17.372 -11.188 18.512 1.00 68.44 159 TYR A O 1
ATOM 1163 N N . PHE A 1 160 ? -17.099 -11.592 20.697 1.00 77.94 160 PHE A N 1
ATOM 1164 C CA . PHE A 1 160 ? -17.708 -12.917 20.668 1.00 77.94 160 PHE A CA 1
ATOM 1165 C C . PHE A 1 160 ? -18.577 -13.071 21.908 1.00 77.94 160 PHE A C 1
ATOM 1167 O O . PHE A 1 160 ? -18.121 -13.533 22.953 1.00 77.94 160 PHE A O 1
ATOM 1174 N N . ASP A 1 161 ? -19.829 -12.652 21.786 1.00 82.69 161 ASP A N 1
ATOM 1175 C CA . ASP A 1 161 ? -20.806 -12.732 22.863 1.00 82.69 161 ASP A CA 1
ATOM 1176 C C . ASP A 1 161 ? -22.096 -13.360 22.335 1.00 82.69 161 ASP A C 1
ATOM 1178 O O . ASP A 1 161 ? -22.765 -12.817 21.453 1.00 82.69 161 ASP A O 1
ATOM 1182 N N . ARG A 1 162 ? -22.434 -14.541 22.866 1.00 87.50 162 ARG A N 1
ATOM 1183 C CA . ARG A 1 162 ? -23.677 -15.248 22.523 1.00 87.50 162 ARG A CA 1
ATOM 1184 C C . ARG A 1 162 ? -24.907 -14.639 23.198 1.00 87.50 162 ARG A C 1
ATOM 1186 O O . ARG A 1 162 ? -26.016 -14.960 22.779 1.00 87.50 162 ARG A O 1
ATOM 1193 N N . GLY A 1 163 ? -24.732 -13.801 24.218 1.00 88.25 163 GLY A N 1
ATOM 1194 C CA . GLY A 1 163 ? -25.805 -13.058 24.875 1.00 88.25 163 GLY A CA 1
ATOM 1195 C C . GLY A 1 163 ? -26.173 -11.761 24.151 1.00 88.25 163 GLY A C 1
ATOM 1196 O O . GLY A 1 163 ? -27.321 -11.343 24.220 1.00 88.25 163 GLY A O 1
ATOM 1197 N N . ASP A 1 164 ? -25.246 -11.152 23.407 1.00 85.00 164 ASP A N 1
ATOM 1198 C CA . ASP A 1 164 ? -25.515 -9.937 22.624 1.00 85.00 164 ASP A CA 1
ATOM 1199 C C . ASP A 1 164 ? -25.978 -10.296 21.206 1.00 85.00 164 ASP A C 1
ATOM 1201 O O . ASP A 1 164 ? -25.261 -10.947 20.441 1.00 85.00 164 ASP A O 1
ATOM 1205 N N . GLU A 1 165 ? -27.209 -9.941 20.849 1.00 90.56 165 GLU A N 1
ATOM 1206 C CA . GLU A 1 165 ? -27.832 -10.297 19.565 1.00 90.56 165 GLU A CA 1
ATOM 1207 C C . GLU A 1 165 ? -27.325 -9.471 18.378 1.00 90.56 165 GLU A C 1
ATOM 1209 O O . GLU A 1 165 ? -27.519 -9.851 17.222 1.00 90.56 165 GLU A O 1
ATOM 1214 N N . ARG A 1 166 ? -26.629 -8.362 18.637 1.00 88.69 166 ARG A N 1
ATOM 1215 C CA . ARG A 1 166 ? -26.161 -7.460 17.585 1.00 88.69 166 ARG A CA 1
ATOM 1216 C C . ARG A 1 166 ? -25.030 -8.097 16.781 1.00 88.69 166 ARG A C 1
ATOM 1218 O O . ARG A 1 166 ? -24.108 -8.690 17.338 1.00 88.69 166 ARG A O 1
ATOM 1225 N N . VAL A 1 167 ? -25.084 -7.936 15.455 1.00 84.19 167 VAL A N 1
ATOM 1226 C CA . VAL A 1 167 ? -24.000 -8.330 14.533 1.00 84.19 167 VAL A CA 1
ATOM 1227 C C . VAL A 1 167 ? -22.916 -7.259 14.481 1.00 84.19 167 VAL A C 1
ATOM 1229 O O . VAL A 1 167 ? -21.739 -7.597 14.457 1.00 84.19 167 VAL A O 1
ATOM 1232 N N . LEU A 1 168 ? -23.307 -5.983 14.485 1.00 81.81 168 LEU A N 1
ATOM 1233 C CA . LEU A 1 168 ? -22.413 -4.832 14.557 1.00 81.81 168 LEU A CA 1
ATOM 1234 C C . LEU A 1 168 ? -22.500 -4.228 15.957 1.00 81.81 168 LEU A C 1
ATOM 1236 O O . LEU A 1 168 ? -23.582 -3.860 16.411 1.00 81.81 168 LEU A O 1
ATOM 1240 N N . VAL A 1 169 ? -21.365 -4.141 16.641 1.00 78.00 169 VAL A N 1
ATOM 1241 C CA . VAL A 1 169 ? -21.281 -3.696 18.033 1.00 78.00 169 VAL A CA 1
ATOM 1242 C C . VAL A 1 169 ? -20.354 -2.497 18.116 1.00 78.00 169 VAL A C 1
ATOM 1244 O O . VAL A 1 169 ? -19.220 -2.536 17.644 1.00 78.00 169 VAL A O 1
ATOM 1247 N N . GLU A 1 170 ? -20.824 -1.413 18.717 1.00 72.69 170 GLU A N 1
ATOM 1248 C CA . GLU A 1 170 ? -19.986 -0.246 18.976 1.00 72.69 170 GLU A CA 1
ATOM 1249 C C . GLU A 1 170 ? -18.975 -0.544 20.087 1.00 72.69 170 GLU A C 1
ATOM 1251 O O . GLU A 1 170 ? -19.303 -1.130 21.123 1.00 72.69 170 GLU A O 1
ATOM 1256 N N . HIS A 1 171 ? -17.724 -0.129 19.887 1.00 65.62 171 HIS A N 1
ATOM 1257 C CA . HIS A 1 171 ? -16.731 -0.178 20.952 1.00 65.62 171 HIS A CA 1
ATOM 1258 C C . HIS A 1 171 ? -17.095 0.774 22.085 1.00 65.62 171 HIS A C 1
ATOM 1260 O O . HIS A 1 171 ? -17.457 1.932 21.860 1.00 65.62 171 HIS A O 1
ATOM 1266 N N . ARG A 1 172 ? -16.896 0.311 23.326 1.00 57.03 172 ARG A N 1
ATOM 1267 C CA . ARG A 1 172 ? -16.942 1.186 24.502 1.00 57.03 172 ARG A CA 1
ATOM 1268 C C . ARG A 1 172 ? -15.933 2.325 24.300 1.00 57.03 172 ARG A C 1
ATOM 1270 O O . ARG A 1 172 ? -14.747 2.072 24.108 1.00 57.03 172 ARG A O 1
ATOM 1277 N N . GLY A 1 173 ? -16.419 3.568 24.300 1.00 54.53 173 GLY A N 1
ATOM 1278 C CA . GLY A 1 173 ? -15.604 4.768 24.069 1.00 54.53 173 GLY A CA 1
ATOM 1279 C C . GLY A 1 173 ? -15.582 5.300 22.629 1.00 54.53 173 GLY A C 1
ATOM 1280 O O . GLY A 1 173 ? -14.700 6.092 22.307 1.00 54.53 173 GLY A O 1
ATOM 1281 N N . GLY A 1 174 ? -16.504 4.873 21.753 1.00 55.31 174 GLY A N 1
ATOM 1282 C CA . GLY A 1 174 ? -16.764 5.538 20.463 1.00 55.31 174 GLY A CA 1
ATOM 1283 C C . GLY A 1 174 ? -15.647 5.409 19.420 1.00 55.31 174 GLY A C 1
ATOM 1284 O O . GLY A 1 174 ? -15.573 6.200 18.483 1.00 55.31 174 GLY A O 1
ATOM 1285 N N . THR A 1 175 ? -14.751 4.433 19.577 1.00 54.91 175 THR A N 1
ATOM 1286 C CA . THR A 1 175 ? -13.580 4.239 18.705 1.00 54.91 175 THR A CA 1
ATOM 1287 C C . THR A 1 175 ? -13.880 3.465 17.419 1.00 54.91 175 THR A C 1
ATOM 1289 O O . THR A 1 175 ? -12.979 3.303 16.597 1.00 54.91 175 THR A O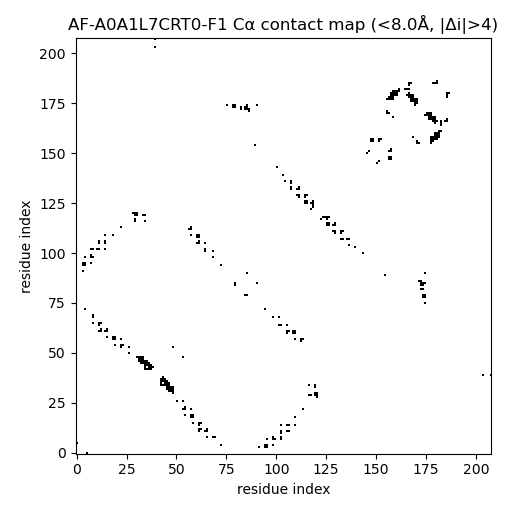 1
ATOM 1292 N N . GLY A 1 176 ? -15.122 3.012 17.225 1.00 64.19 176 GLY A N 1
ATOM 1293 C CA . GLY A 1 176 ? -15.572 2.344 16.006 1.00 64.19 176 GLY A CA 1
ATOM 1294 C C . GLY A 1 176 ? -16.620 1.260 16.251 1.00 64.19 176 GLY A C 1
ATOM 1295 O O . GLY A 1 176 ? -17.165 1.127 17.349 1.00 64.19 176 GLY A O 1
ATOM 1296 N N . VAL A 1 177 ? -16.873 0.476 15.204 1.00 68.69 177 VAL A N 1
ATOM 1297 C CA . VAL A 1 177 ? -17.798 -0.663 15.186 1.00 68.69 177 VAL A CA 1
ATOM 1298 C C . VAL A 1 177 ? -17.000 -1.944 14.939 1.00 68.69 177 VAL A C 1
ATOM 1300 O O . VAL A 1 177 ? -16.039 -1.945 14.172 1.00 68.69 177 VAL A O 1
ATOM 1303 N N . THR A 1 178 ? -17.392 -3.035 15.584 1.00 74.62 178 THR A N 1
ATOM 1304 C CA . THR A 1 178 ? -16.853 -4.383 15.373 1.00 74.62 178 THR A CA 1
ATOM 1305 C C . THR A 1 178 ? -17.957 -5.371 15.003 1.00 74.62 178 THR A C 1
ATOM 1307 O O . THR A 1 178 ? -19.139 -5.083 15.177 1.00 74.62 178 THR A O 1
ATOM 1310 N N . LEU A 1 179 ? -17.566 -6.542 14.504 1.00 80.25 179 LEU A N 1
ATOM 1311 C CA . LEU A 1 179 ? -18.445 -7.670 14.250 1.00 80.25 179 LEU A CA 1
ATOM 1312 C C . LEU A 1 179 ? -18.512 -8.609 15.462 1.00 80.25 179 LEU A C 1
ATOM 1314 O O . LEU A 1 179 ? -17.485 -9.001 16.019 1.00 80.25 179 LEU A O 1
ATOM 1318 N N . ASN A 1 180 ? -19.726 -9.030 15.820 1.00 85.75 180 ASN A N 1
ATOM 1319 C CA . ASN A 1 180 ? -19.952 -10.114 16.767 1.00 85.75 180 ASN A CA 1
ATOM 1320 C C . ASN A 1 180 ? -19.819 -11.474 16.074 1.00 85.75 180 ASN A C 1
ATOM 1322 O O . ASN A 1 180 ? -20.774 -11.984 15.487 1.00 85.75 180 ASN A O 1
ATOM 1326 N N . PHE A 1 181 ? -18.651 -12.099 16.177 1.00 84.25 181 PHE A N 1
ATOM 1327 C CA . PHE A 1 181 ? -18.366 -13.395 15.556 1.00 84.25 181 PHE A CA 1
ATOM 1328 C C . PHE A 1 181 ? -19.108 -14.574 16.201 1.00 84.25 181 PHE A C 1
ATOM 1330 O O . PHE A 1 181 ? -19.089 -15.676 15.647 1.00 84.25 181 PHE A O 1
ATOM 1337 N N . ALA A 1 182 ? -19.818 -14.356 17.316 1.00 88.56 182 ALA A N 1
ATOM 1338 C CA . ALA A 1 182 ? -20.786 -15.324 17.831 1.00 88.56 182 ALA A CA 1
ATOM 1339 C C . ALA A 1 182 ? -22.049 -15.418 16.954 1.00 88.56 182 ALA A C 1
ATOM 1341 O O . ALA A 1 182 ? -22.845 -16.343 17.126 1.00 88.56 182 ALA A O 1
ATOM 1342 N N . ARG A 1 183 ? -22.244 -14.474 16.019 1.00 89.50 183 ARG A N 1
ATOM 1343 C CA . ARG A 1 183 ? -23.393 -14.415 15.113 1.00 89.50 183 ARG A CA 1
ATOM 1344 C C . ARG A 1 183 ? -22.998 -14.821 13.691 1.00 89.50 183 ARG A C 1
ATOM 1346 O O . ARG A 1 183 ? -21.980 -14.353 13.182 1.00 89.50 183 ARG A O 1
ATOM 1353 N N . PRO A 1 184 ? -23.823 -15.624 12.996 1.00 89.06 184 PRO A N 1
ATOM 1354 C CA . PRO A 1 184 ? -23.533 -16.050 11.625 1.00 89.06 184 PRO A CA 1
ATOM 1355 C C . PRO A 1 184 ? -23.442 -14.869 10.647 1.00 89.06 184 PRO A C 1
ATOM 1357 O O . PRO A 1 184 ? -22.647 -14.906 9.711 1.00 89.06 184 PRO A O 1
ATOM 1360 N N . GLY A 1 185 ? -24.181 -13.781 10.898 1.00 85.94 185 GLY A N 1
ATOM 1361 C CA . GLY A 1 185 ? -24.133 -12.571 10.071 1.00 85.94 185 GLY A CA 1
ATOM 1362 C C . GLY A 1 185 ? -22.737 -11.942 9.970 1.00 85.94 185 GLY A C 1
ATOM 1363 O O . GLY A 1 185 ? -22.375 -11.444 8.907 1.00 85.94 185 GLY A O 1
ATOM 1364 N N . ALA A 1 186 ? -21.917 -12.025 11.024 1.00 83.44 186 ALA A N 1
ATOM 1365 C CA . ALA A 1 186 ? -20.545 -11.516 11.002 1.00 83.44 186 ALA A CA 1
ATOM 1366 C C . ALA A 1 186 ? -19.663 -12.260 9.987 1.00 83.44 186 ALA A C 1
ATOM 1368 O O . ALA A 1 186 ? -18.899 -11.642 9.247 1.00 83.44 186 ALA A O 1
ATOM 1369 N N . TRP A 1 187 ? -19.815 -13.582 9.910 1.00 83.56 187 TRP A N 1
ATOM 1370 C CA . TRP A 1 187 ? -19.110 -14.425 8.945 1.00 83.56 187 TRP A CA 1
ATOM 1371 C C . TRP A 1 187 ? -19.588 -14.176 7.516 1.00 83.56 187 TRP A C 1
ATOM 1373 O O . TRP A 1 187 ? -18.768 -14.155 6.604 1.00 83.56 187 TRP A O 1
ATOM 1383 N N . GLY A 1 188 ? -20.886 -13.913 7.328 1.00 80.75 188 GLY A N 1
ATOM 1384 C CA . GLY A 1 188 ? -21.436 -13.498 6.037 1.00 80.75 188 GLY A CA 1
ATOM 1385 C C . GLY A 1 188 ? -20.826 -12.186 5.532 1.00 80.75 188 GLY A C 1
ATOM 1386 O O . GLY A 1 188 ? -20.402 -12.114 4.381 1.00 80.75 188 GLY A O 1
ATOM 1387 N N . ILE A 1 189 ? -20.705 -11.177 6.403 1.00 73.50 189 ILE A N 1
ATOM 1388 C CA . ILE A 1 189 ? -20.051 -9.898 6.069 1.00 73.50 189 ILE A CA 1
ATOM 1389 C C . ILE A 1 189 ? -18.574 -10.114 5.718 1.00 73.50 189 ILE A C 1
ATOM 1391 O O . ILE A 1 189 ? -18.100 -9.593 4.709 1.00 73.50 189 ILE A O 1
ATOM 1395 N N . LEU A 1 190 ? -17.848 -10.904 6.517 1.00 74.44 190 LEU A N 1
ATOM 1396 C CA . LEU A 1 190 ? -16.443 -11.216 6.249 1.00 74.44 190 LEU A CA 1
ATOM 1397 C C . LEU A 1 190 ? -16.268 -11.945 4.908 1.00 74.44 190 LEU A C 1
ATOM 1399 O O . LEU A 1 190 ? -15.407 -11.570 4.115 1.00 74.44 190 LEU A O 1
ATOM 1403 N N . ALA A 1 191 ? -17.101 -12.950 4.629 1.00 74.50 191 ALA A N 1
ATOM 1404 C CA . ALA A 1 191 ? -17.078 -13.681 3.367 1.00 74.50 191 ALA A CA 1
ATOM 1405 C C . ALA A 1 191 ? -17.358 -12.757 2.174 1.00 74.50 191 ALA A C 1
ATOM 1407 O O . ALA A 1 191 ? -16.623 -12.799 1.191 1.00 74.50 191 ALA A O 1
ATOM 1408 N N . ALA A 1 192 ? -18.358 -11.875 2.279 1.00 73.69 192 ALA A N 1
ATOM 1409 C CA . ALA A 1 192 ? -18.681 -10.906 1.234 1.00 73.69 192 ALA A CA 1
ATOM 1410 C C . ALA A 1 192 ? -17.522 -9.934 0.956 1.00 73.69 192 ALA A C 1
ATOM 1412 O O . ALA A 1 192 ? -17.255 -9.615 -0.200 1.00 73.69 192 ALA A O 1
ATOM 1413 N N . LEU A 1 193 ? -16.800 -9.501 1.994 1.00 61.09 193 LEU A N 1
ATOM 1414 C CA . LEU A 1 193 ? -15.642 -8.618 1.849 1.00 61.09 193 LEU A CA 1
ATOM 1415 C C . LEU A 1 193 ? -14.454 -9.313 1.165 1.00 61.09 193 LEU A C 1
ATOM 1417 O O . LEU A 1 193 ? -13.736 -8.690 0.386 1.00 61.09 193 LEU A O 1
ATOM 1421 N N . LEU A 1 194 ? -14.242 -10.599 1.454 1.00 72.38 194 LEU A N 1
ATOM 1422 C CA . LEU A 1 194 ? -13.140 -11.385 0.892 1.00 72.38 194 LEU A CA 1
ATOM 1423 C C . LEU A 1 194 ? -13.456 -11.962 -0.496 1.00 72.38 194 LEU A C 1
ATOM 1425 O O . LEU A 1 194 ? -12.531 -12.274 -1.249 1.00 72.38 194 LEU A O 1
ATOM 1429 N N . ALA A 1 195 ? -14.737 -12.083 -0.854 1.00 74.56 195 ALA A N 1
ATOM 1430 C CA . ALA A 1 195 ? -15.182 -12.705 -2.098 1.00 74.56 195 ALA A CA 1
ATOM 1431 C C . ALA A 1 195 ? -14.558 -12.094 -3.369 1.00 74.56 195 ALA A C 1
ATOM 1433 O O . ALA A 1 195 ? -14.115 -12.875 -4.209 1.00 74.56 195 ALA A O 1
ATOM 1434 N N . PRO A 1 196 ? -14.428 -10.760 -3.536 1.00 58.12 196 PRO A N 1
ATOM 1435 C CA . PRO A 1 196 ? -13.798 -10.191 -4.729 1.00 58.12 196 PRO A CA 1
ATOM 1436 C C . PRO A 1 196 ? -12.323 -10.584 -4.872 1.00 58.12 196 PRO A C 1
ATOM 1438 O O . PRO A 1 196 ? -11.887 -10.940 -5.962 1.00 58.12 196 PRO A O 1
ATOM 1441 N N . ALA A 1 197 ? -11.555 -10.569 -3.777 1.00 53.91 197 ALA A N 1
ATOM 1442 C CA . ALA A 1 197 ? -10.142 -10.948 -3.796 1.00 53.91 197 ALA A CA 1
ATOM 1443 C C . ALA A 1 197 ? -9.963 -12.444 -4.084 1.00 53.91 197 ALA A C 1
ATOM 1445 O O . ALA A 1 197 ? -9.114 -12.826 -4.893 1.00 53.91 197 ALA A O 1
ATOM 1446 N N . ALA A 1 198 ? -10.796 -13.287 -3.466 1.00 64.31 198 ALA A N 1
ATOM 1447 C CA . ALA A 1 198 ? -10.834 -14.714 -3.757 1.00 64.31 198 ALA A CA 1
ATOM 1448 C C . ALA A 1 198 ? -11.193 -14.965 -5.230 1.00 64.31 198 ALA A C 1
ATOM 1450 O O . ALA A 1 198 ? -10.514 -15.742 -5.892 1.00 64.31 198 ALA A O 1
ATOM 1451 N N . LEU A 1 199 ? -12.191 -14.257 -5.769 1.00 67.25 199 LEU A N 1
ATOM 1452 C CA . LEU A 1 199 ? -12.598 -14.362 -7.168 1.00 67.25 199 LEU A CA 1
ATOM 1453 C C . LEU A 1 199 ? -11.468 -13.966 -8.121 1.00 67.25 199 LEU A C 1
ATOM 1455 O O . LEU A 1 199 ? -11.148 -14.739 -9.013 1.00 67.25 199 LEU A O 1
ATOM 1459 N N . VAL A 1 200 ? -10.829 -12.810 -7.920 1.00 56.31 200 VAL A N 1
ATOM 1460 C CA . VAL A 1 200 ? -9.687 -12.376 -8.745 1.00 56.31 200 VAL A CA 1
ATOM 1461 C C . VAL A 1 200 ? -8.555 -13.399 -8.692 1.00 56.31 200 VAL A C 1
ATOM 1463 O O . VAL A 1 200 ? -7.973 -13.714 -9.723 1.00 56.31 200 VAL A O 1
ATOM 1466 N N . THR A 1 201 ? -8.275 -13.959 -7.515 1.00 58.66 201 THR A N 1
ATOM 1467 C CA . THR A 1 201 ? -7.248 -14.997 -7.351 1.00 58.66 201 THR A CA 1
ATOM 1468 C C . THR A 1 201 ? -7.609 -16.261 -8.130 1.00 58.66 201 THR A C 1
ATOM 1470 O O . THR A 1 201 ? -6.778 -16.780 -8.866 1.00 58.66 201 THR A O 1
ATOM 1473 N N . LEU A 1 202 ? -8.850 -16.740 -8.013 1.00 68.44 202 LEU A N 1
ATOM 1474 C CA . LEU A 1 202 ? -9.329 -17.907 -8.756 1.00 68.44 202 LEU A CA 1
ATOM 1475 C C . LEU A 1 202 ? -9.276 -17.658 -10.267 1.00 68.44 202 LEU A C 1
ATOM 1477 O O . LEU A 1 202 ? -8.782 -18.503 -11.003 1.00 68.44 202 LEU A O 1
ATOM 1481 N N . LEU A 1 203 ? -9.717 -16.488 -10.730 1.00 62.00 203 LEU A N 1
ATOM 1482 C CA . LEU A 1 203 ? -9.632 -16.117 -12.140 1.00 62.00 203 LEU A CA 1
ATOM 1483 C C . LEU A 1 203 ? -8.176 -16.064 -12.614 1.00 62.00 203 LEU A C 1
ATOM 1485 O O . LEU A 1 203 ? -7.870 -16.617 -13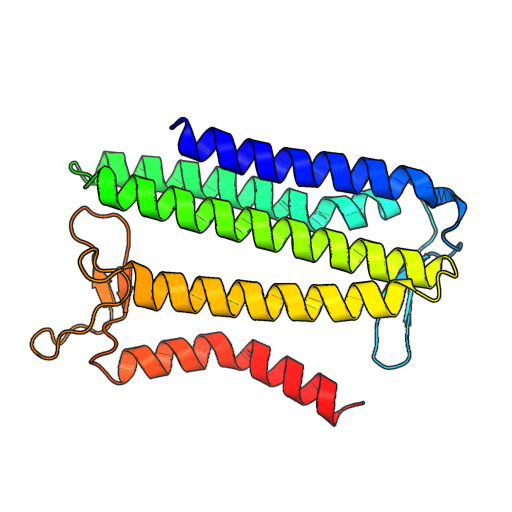.656 1.00 62.00 203 LEU A O 1
ATOM 1489 N N . ALA A 1 204 ? -7.262 -15.477 -11.844 1.00 52.56 204 ALA A N 1
ATOM 1490 C CA . ALA A 1 204 ? -5.848 -15.425 -12.207 1.00 52.56 204 ALA A CA 1
ATOM 1491 C C . ALA A 1 204 ? -5.182 -16.813 -12.244 1.00 52.56 204 ALA A C 1
ATOM 1493 O O . ALA A 1 204 ? -4.305 -17.042 -13.068 1.00 52.56 204 ALA A O 1
ATOM 1494 N N . VAL A 1 205 ? -5.588 -17.733 -11.362 1.00 62.19 205 VAL A N 1
ATOM 1495 C CA . VAL A 1 205 ? -5.041 -19.099 -11.290 1.00 62.19 205 VAL A CA 1
ATOM 1496 C C . VAL A 1 205 ? -5.603 -20.009 -12.382 1.00 62.19 205 VAL A C 1
ATOM 1498 O O . VAL A 1 205 ? -4.885 -20.879 -12.860 1.00 62.19 205 VAL A O 1
ATOM 1501 N N . PHE A 1 206 ? -6.874 -19.842 -12.755 1.00 64.38 206 PHE A N 1
ATOM 1502 C CA . PHE A 1 206 ? -7.573 -20.757 -13.667 1.00 64.38 206 PHE A CA 1
ATOM 1503 C C . PHE A 1 206 ? -7.827 -20.191 -15.072 1.00 64.38 206 PHE A C 1
ATOM 1505 O O . PHE A 1 206 ? -8.273 -20.939 -15.938 1.00 64.38 206 PHE A O 1
ATOM 1512 N N . ALA A 1 207 ? -7.586 -18.898 -15.307 1.00 53.19 207 ALA A N 1
ATOM 1513 C CA . ALA A 1 207 ? -7.680 -18.272 -16.632 1.00 53.19 207 ALA A CA 1
ATOM 1514 C C . ALA A 1 207 ? -6.312 -18.019 -17.297 1.00 53.19 207 ALA A C 1
ATOM 1516 O O . ALA A 1 207 ? -6.277 -17.441 -18.384 1.00 53.19 207 ALA A O 1
ATOM 1517 N N . GLY A 1 208 ? -5.211 -18.420 -16.649 1.00 45.19 208 GLY A N 1
ATOM 1518 C CA . GLY A 1 208 ? -3.873 -18.527 -17.247 1.00 45.19 208 GLY A CA 1
ATOM 1519 C C . GLY A 1 208 ? -3.571 -19.963 -17.646 1.00 45.19 208 GLY A C 1
ATOM 1520 O O . GLY A 1 208 ? -2.833 -20.133 -18.639 1.00 45.19 208 GLY A O 1
#

Secondary structure (DSSP, 8-state):
--HHHHHHHHHHHHHHHHHHHHHHHHGGGS-SSEEEEEETTEEEEEE---HHHHHHHHHHHHHHHHHHHHHHHHHHHHHHHHTS---HHHHHHHHHHHHHHHHHHHHHHHHHHHHHHHHHTT-TTHHHHHHHHHHHHHHHHHHHHHHHHHTTTTTSSSB--SS---SEEEPTTSS-EEEBTTSHHHHHHHHHHHHHHHHHHHHHHH--